Protein AF-0000000087617819 (afdb_homodimer)

Radius of gyration: 18.02 Å; Cα contacts (8 Å, |Δi|>4): 553; chains: 2; bounding box: 50×43×40 Å

InterPro domains:
  IPR003599 Immunoglobulin domain subtype [SM00409] (2-107)
  IPR007110 Immunoglobulin-like domain [PS50835] (1-88)
  IPR013106 Immunoglobulin V-set domain [PF07686] (4-106)
  IPR013783 Immunoglobulin-like fold [G3DSA:2.60.40.10] (2-106)
  IPR036179 Immunoglobulin-like domain superfamily [SSF48726] (4-106)
  IPR052051 T cell receptor complex component [PTHR19433] (5-106)

Secondary structure (DSSP, 8-state):
-EEEEEE-TT--EEEEEE---SSS-EEEEEEE-TT---EEEEEEESTTSPPEE-TT--SSSEEEEE-SSEEEEEESS--GGG-EEEEEEEEETTEEEEEEEEEEEE------/-EEEEEE-TT--EEEEEE---SSS-EEEEEEE-TT---EEEEEEESTTSPPEE-TT--SSSEEEEE-SSEEEEEESS--GGG-EEEEEEEEETTEEEEEEEEEEEE------

Nearest PDB structures (foldseek):
  3bdb-assembly2_C  TM=8.485E-01  e=1.390E-08  unclassified
  4mnh-assembly2_C  TM=8.597E-01  e=2.029E-08  Homo sapiens
  4wnq-assembly1_B  TM=8.720E-01  e=4.320E-08  Homo sapiens
  2wbj-assembly2_H  TM=8.163E-01  e=1.416E-07  Homo sapiens
  7umg-assembly1_D  TM=8.782E-01  e=9.368E-07  Homo sapiens

Organism: Neolamprologus brichardi (NCBI:txid32507)

Foldseek 3Di:
DEAEDEAAAQAKDKDKFFDPDPDFFKKWKWWDDPPDDIDTAWIATGQPGDIDGDPPNPPPQWDWHDDPTIIMIMGGRDDPVNFTKMWMWTDDPNDTHTTYIYGYHYDDDPPD/DEAEDEAAAQAKDKDKFFDPDPDFFKKWKWWDDPPDDIDTAWIATGQPGDIDGDPPNPPPQWDWHDDPTITMIMGGRDDPVNFTKMWMWTDDPNDTHTTYIYGYHYDDDPPD

Structure (mmCIF, N/CA/C/O backbone):
data_AF-0000000087617819-model_v1
#
loop_
_entity.id
_entity.type
_entity.pdbx_description
1 polymer 'Ig-like domain-containing protein'
#
loop_
_atom_site.group_PDB
_atom_site.id
_atom_site.type_symbol
_atom_site.label_atom_id
_atom_site.label_alt_id
_atom_site.label_comp_id
_atom_site.label_asym_id
_atom_site.label_entity_id
_atom_site.label_seq_id
_atom_site.pdbx_PDB_ins_code
_atom_site.Cartn_x
_atom_site.Cartn_y
_atom_site.Cartn_z
_atom_site.occupancy
_atom_site.B_iso_or_equiv
_atom_site.auth_seq_id
_atom_site.auth_comp_id
_atom_site.auth_asym_id
_atom_site.auth_atom_id
_atom_site.pdbx_PDB_model_num
ATOM 1 N N . MET A 1 1 ? 8.406 8.203 -7.395 1 72.12 1 MET A N 1
ATOM 2 C CA . MET A 1 1 ? 9.539 8.867 -6.762 1 72.12 1 MET A CA 1
ATOM 3 C C . MET A 1 1 ? 9.328 9 -5.258 1 72.12 1 MET A C 1
ATOM 5 O O . MET A 1 1 ? 8.188 9.039 -4.789 1 72.12 1 MET A O 1
ATOM 9 N N . ILE A 1 2 ? 10.492 8.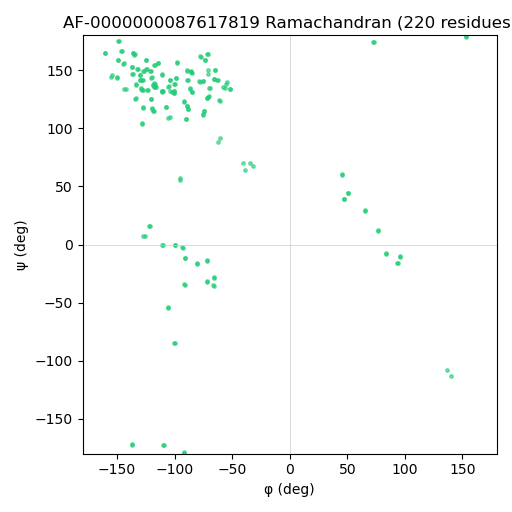891 -4.414 1 88.81 2 ILE A N 1
ATOM 10 C CA . ILE A 1 2 ? 10.422 9.102 -2.973 1 88.81 2 ILE A CA 1
ATOM 11 C C . ILE A 1 2 ? 11.086 10.43 -2.607 1 88.81 2 ILE A C 1
ATOM 13 O O . ILE A 1 2 ? 12.227 10.688 -2.994 1 88.81 2 ILE A O 1
ATOM 17 N N . THR A 1 3 ? 10.414 11.352 -2.061 1 94 3 THR A N 1
ATOM 18 C CA . THR A 1 3 ? 10.984 12.57 -1.506 1 94 3 THR A CA 1
ATOM 19 C C . THR A 1 3 ? 11.156 12.453 0.007 1 94 3 THR A C 1
ATOM 21 O O . THR A 1 3 ? 10.602 11.539 0.627 1 94 3 THR A O 1
ATOM 24 N N . THR A 1 4 ? 12.07 13.242 0.585 1 94.94 4 THR A N 1
ATOM 25 C CA . THR A 1 4 ? 12.297 13.234 2.025 1 94.94 4 THR A CA 1
ATOM 26 C C . THR A 1 4 ? 11.961 14.586 2.637 1 94.94 4 THR A C 1
ATOM 28 O O . THR A 1 4 ? 12.281 15.633 2.061 1 94.94 4 THR A O 1
ATOM 31 N N . VAL A 1 5 ? 11.297 14.562 3.707 1 96.88 5 VAL A N 1
ATOM 32 C CA . VAL A 1 5 ? 11.023 15.758 4.5 1 96.88 5 VAL A CA 1
ATOM 33 C C . VAL A 1 5 ? 11.594 15.578 5.906 1 96.88 5 VAL A C 1
ATOM 35 O O . VAL A 1 5 ? 11.375 14.547 6.547 1 96.88 5 VAL A O 1
ATOM 38 N N . GLU A 1 6 ? 12.375 16.453 6.312 1 97.25 6 GLU A N 1
ATOM 39 C CA . GLU A 1 6 ? 12.938 16.453 7.66 1 97.25 6 GLU A CA 1
ATOM 40 C C . GLU A 1 6 ? 12.367 17.609 8.492 1 97.25 6 GLU A C 1
ATOM 42 O O . GLU A 1 6 ? 12.352 18.75 8.047 1 97.25 6 GLU A O 1
ATOM 47 N N . VAL A 1 7 ? 11.93 17.234 9.727 1 97.5 7 VAL A N 1
ATOM 48 C CA . VAL A 1 7 ? 11.281 18.234 10.562 1 97.5 7 VAL A CA 1
ATOM 49 C C . VAL A 1 7 ? 11.805 18.125 11.992 1 97.5 7 VAL A C 1
ATOM 51 O O . VAL A 1 7 ? 12.469 17.141 12.352 1 97.5 7 VAL A O 1
ATOM 54 N N . GLN A 1 8 ? 11.57 19.156 12.844 1 96.38 8 GLN A N 1
ATOM 55 C CA . GLN A 1 8 ? 11.875 19.109 14.266 1 96.38 8 GLN A CA 1
ATOM 56 C C . GLN A 1 8 ? 10.695 18.562 15.062 1 96.38 8 GLN A C 1
ATOM 58 O O . GLN A 1 8 ? 9.539 18.75 14.68 1 96.38 8 GLN A O 1
ATOM 63 N N . PRO A 1 9 ? 11.062 17.891 16.203 1 96.38 9 PRO A N 1
ATOM 64 C CA . PRO A 1 9 ? 9.953 17.453 17.062 1 96.38 9 PRO A CA 1
ATOM 65 C C . PRO A 1 9 ? 9.023 18.594 17.469 1 96.38 9 PRO A C 1
ATOM 67 O O . PRO A 1 9 ? 9.484 19.703 17.766 1 96.38 9 PRO A O 1
ATOM 70 N N . GLY A 1 10 ? 7.746 18.312 17.438 1 96.88 10 GLY A N 1
ATOM 71 C CA . GLY A 1 10 ? 6.762 19.297 17.859 1 96.88 10 GLY A CA 1
ATOM 72 C C . GLY A 1 10 ? 6.211 20.125 16.719 1 96.88 10 GLY A C 1
ATOM 73 O O . GLY A 1 10 ? 5.18 20.781 16.859 1 96.88 10 GLY A O 1
ATOM 74 N N . GLU A 1 11 ? 6.906 20.094 15.57 1 97.31 11 GLU A N 1
ATOM 75 C CA . GLU A 1 11 ? 6.477 20.859 14.406 1 97.31 11 GLU A CA 1
ATOM 76 C C . GLU A 1 11 ? 5.305 20.188 13.695 1 97.31 11 GLU A C 1
ATOM 78 O O . GLU A 1 11 ? 4.996 19.016 13.969 1 97.31 11 GLU A O 1
ATOM 83 N N . GLU A 1 12 ? 4.637 21.016 12.891 1 98.12 12 GLU A N 1
ATOM 84 C CA . GLU A 1 12 ? 3.619 20.484 11.984 1 98.12 12 GLU A CA 1
ATOM 85 C C . GLU A 1 12 ? 4.176 20.312 10.578 1 98.12 12 GLU A C 1
ATOM 87 O O . GLU A 1 12 ? 4.988 21.109 10.117 1 98.12 12 GLU A O 1
ATOM 92 N N . VAL A 1 13 ? 3.754 19.297 9.938 1 98.5 13 VAL A N 1
ATOM 93 C CA . VAL A 1 13 ? 4.195 19.062 8.57 1 98.5 13 VAL A CA 1
ATOM 94 C C . VAL A 1 13 ? 3.008 18.641 7.707 1 98.5 13 VAL A C 1
ATOM 96 O O . VAL A 1 13 ? 2.072 18 8.203 1 98.5 13 VAL A O 1
ATOM 99 N N . THR A 1 14 ? 3.021 19.016 6.488 1 98.62 14 THR A N 1
ATOM 100 C CA . THR A 1 14 ? 2.025 18.578 5.516 1 98.62 14 THR A CA 1
ATOM 101 C C . THR A 1 14 ? 2.688 17.812 4.375 1 98.62 14 THR A C 1
ATOM 103 O O . THR A 1 14 ? 3.52 18.359 3.65 1 98.62 14 THR A O 1
ATOM 106 N N . LEU A 1 15 ? 2.348 16.531 4.285 1 98.31 15 LEU A N 1
ATOM 107 C CA . LEU A 1 15 ? 2.791 15.711 3.166 1 98.31 15 LEU A CA 1
ATOM 108 C C . LEU A 1 15 ? 1.846 15.852 1.977 1 98.31 15 LEU A C 1
ATOM 110 O O . LEU A 1 15 ? 0.646 16.078 2.154 1 98.31 15 LEU A O 1
ATOM 114 N N . GLN A 1 16 ? 2.381 15.727 0.817 1 97.25 16 GLN A N 1
ATOM 115 C CA . GLN A 1 16 ? 1.563 15.891 -0.38 1 97.25 16 GLN A CA 1
ATOM 116 C C . GLN A 1 16 ? 1.755 14.719 -1.342 1 97.25 16 GLN A C 1
ATOM 118 O O . GLN A 1 16 ? 2.867 14.211 -1.494 1 97.25 16 GLN A O 1
ATOM 123 N N . CYS A 1 17 ? 0.709 14.328 -1.934 1 96.12 17 CYS A N 1
ATOM 124 C CA . CYS A 1 17 ? 0.664 13.273 -2.938 1 96.12 17 CYS A CA 1
ATOM 125 C C . CYS A 1 17 ? -0.043 13.75 -4.199 1 96.12 17 CYS A C 1
ATOM 127 O O . CYS A 1 17 ? -1.099 14.375 -4.125 1 96.12 17 CYS A O 1
ATOM 129 N N . THR A 1 18 ? 0.579 13.484 -5.367 1 95.25 18 THR A N 1
ATOM 130 C CA . THR A 1 18 ? -0.045 13.859 -6.629 1 95.25 18 THR A CA 1
ATOM 131 C C . THR A 1 18 ? -1.242 12.969 -6.934 1 95.25 18 THR A C 1
ATOM 133 O O . THR A 1 18 ? -1.13 11.742 -6.902 1 95.25 18 THR A O 1
ATOM 136 N N . ASN A 1 19 ? -2.348 13.625 -7.168 1 94 19 ASN A N 1
ATOM 137 C CA . ASN A 1 19 ? -3.535 12.898 -7.602 1 94 19 ASN A CA 1
ATOM 138 C C . ASN A 1 19 ? -3.426 12.469 -9.062 1 94 19 ASN A C 1
ATOM 140 O O . ASN A 1 19 ? -3.459 13.297 -9.969 1 94 19 ASN A O 1
ATOM 144 N N . THR A 1 20 ? -3.385 11.188 -9.328 1 91.62 20 THR A N 1
ATOM 145 C CA . THR A 1 20 ? -3.18 10.68 -10.68 1 91.62 20 THR A CA 1
ATOM 146 C C . THR A 1 20 ? -4.504 10.266 -11.312 1 91.62 20 THR A C 1
ATOM 148 O O . THR A 1 20 ? -4.535 9.773 -12.445 1 91.62 20 THR A O 1
ATOM 151 N N . SER A 1 21 ? -5.59 10.422 -10.547 1 90.56 21 SER A N 1
ATOM 152 C CA . SER A 1 21 ? -6.902 10.047 -11.07 1 90.56 21 SER A CA 1
ATOM 153 C C . SER A 1 21 ? -7.555 11.211 -11.805 1 90.56 21 SER A C 1
ATOM 155 O O . SER A 1 21 ? -7.465 12.359 -11.367 1 90.56 21 SER A O 1
ATOM 157 N N . ASN A 1 22 ? -8.25 10.914 -12.914 1 87.62 22 ASN A N 1
ATOM 158 C CA . ASN A 1 22 ? -8.961 11.93 -13.68 1 87.62 22 ASN A CA 1
ATOM 159 C C . ASN A 1 22 ? -10.414 12.062 -13.234 1 87.62 22 ASN A C 1
ATOM 161 O O . ASN A 1 22 ? -11.156 12.875 -13.781 1 87.62 22 ASN A O 1
ATOM 165 N N . HIS A 1 23 ? -10.852 11.289 -12.352 1 90.44 23 HIS A N 1
ATOM 166 C CA . HIS A 1 23 ? -12.211 11.305 -11.82 1 90.44 23 HIS A CA 1
ATOM 167 C C . HIS A 1 23 ? -12.211 11.195 -10.297 1 90.44 23 HIS A C 1
ATOM 169 O O . HIS A 1 23 ? -11.172 10.953 -9.688 1 90.44 23 HIS A O 1
ATOM 175 N N . GLN A 1 24 ? -13.383 11.57 -9.773 1 91.56 24 GLN A N 1
ATOM 176 C CA . GLN A 1 24 ? -13.508 11.375 -8.328 1 91.56 24 GLN A CA 1
ATOM 177 C C . GLN A 1 24 ? -13.352 9.898 -7.961 1 91.56 24 GLN A C 1
ATOM 179 O O . GLN A 1 24 ? -14.031 9.039 -8.531 1 91.56 24 GLN A O 1
ATOM 184 N N . THR A 1 25 ? -12.391 9.641 -7.074 1 94.62 25 THR A N 1
ATOM 185 C CA . THR A 1 25 ? -12.156 8.25 -6.699 1 94.62 25 THR A CA 1
ATOM 186 C C . THR A 1 25 ? -11.664 8.156 -5.254 1 94.62 25 THR A C 1
ATOM 188 O O . THR A 1 25 ? -11.484 9.18 -4.59 1 94.62 25 THR A O 1
ATOM 191 N N . GLN A 1 26 ? -11.531 6.918 -4.801 1 95.44 26 GLN A N 1
ATOM 192 C CA . GLN A 1 26 ? -10.984 6.637 -3.477 1 95.44 26 GLN A CA 1
ATOM 193 C C . GLN A 1 26 ? -9.492 6.941 -3.422 1 95.44 26 GLN A C 1
ATOM 195 O O . GLN A 1 26 ? -8.742 6.547 -4.316 1 95.44 26 GLN A O 1
ATOM 200 N N . ALA A 1 27 ? -9.141 7.73 -2.436 1 97.25 27 ALA A N 1
ATOM 201 C CA . ALA A 1 27 ? -7.734 7.984 -2.143 1 97.25 27 ALA A CA 1
ATOM 202 C C . ALA A 1 27 ? -7.379 7.52 -0.734 1 97.25 27 ALA A C 1
ATOM 204 O O . ALA A 1 27 ? -8.148 7.719 0.207 1 97.25 27 ALA A O 1
ATOM 205 N N . ASP A 1 28 ? -6.219 6.867 -0.586 1 97.88 28 ASP A N 1
ATOM 206 C CA . ASP A 1 28 ? -5.742 6.379 0.704 1 97.88 28 ASP A CA 1
ATOM 207 C C . ASP A 1 28 ? -4.316 6.852 0.977 1 97.88 28 ASP A C 1
ATOM 209 O O . ASP A 1 28 ? -3.484 6.891 0.068 1 97.88 28 ASP A O 1
ATOM 213 N N . TRP A 1 29 ? -4.039 7.199 2.197 1 98.31 29 TRP A N 1
ATOM 214 C CA . TRP A 1 29 ? -2.674 7.336 2.697 1 98.31 29 TRP A CA 1
ATOM 215 C C . TRP A 1 29 ? -2.256 6.102 3.488 1 98.31 29 TRP A C 1
ATOM 217 O O . TRP A 1 29 ? -3.039 5.566 4.273 1 98.31 29 TRP A O 1
ATOM 227 N N . PHE A 1 30 ? -1.034 5.699 3.258 1 97.44 30 PHE A N 1
ATOM 228 C CA . PHE A 1 30 ? -0.44 4.574 3.971 1 97.44 30 PHE A CA 1
ATOM 229 C C . PHE A 1 30 ? 0.868 4.984 4.637 1 97.44 30 PHE A C 1
ATOM 231 O O . PHE A 1 30 ? 1.5 5.961 4.227 1 97.44 30 PHE A O 1
ATOM 238 N N . LYS A 1 31 ? 1.241 4.211 5.629 1 96.12 31 LYS A N 1
ATOM 239 C CA . LYS A 1 31 ? 2.496 4.426 6.344 1 96.12 31 LYS A CA 1
ATOM 240 C C . LYS A 1 31 ? 3.256 3.111 6.523 1 96.12 31 LYS A C 1
ATOM 242 O O . LYS A 1 31 ? 2.656 2.078 6.828 1 96.12 31 LYS A O 1
ATOM 247 N N . VAL A 1 32 ? 4.535 3.201 6.305 1 92.94 32 VAL A N 1
ATOM 248 C CA . VAL A 1 32 ? 5.422 2.076 6.586 1 92.94 32 VAL A CA 1
ATOM 249 C C . VAL A 1 32 ? 6.516 2.508 7.562 1 92.94 32 VAL A C 1
ATOM 251 O O . VAL A 1 32 ? 7.113 3.574 7.398 1 92.94 32 VAL A O 1
ATOM 254 N N . VAL A 1 33 ? 6.672 1.636 8.547 1 88 33 VAL A N 1
ATOM 255 C CA . VAL A 1 33 ? 7.766 1.873 9.484 1 88 33 VAL A CA 1
ATOM 256 C C . VAL A 1 33 ? 8.766 0.722 9.414 1 88 33 VAL A C 1
ATOM 258 O O . VAL A 1 33 ? 8.383 -0.448 9.484 1 88 33 VAL A O 1
ATOM 261 N N . ASN A 1 34 ? 10.156 0.954 9.398 1 77.69 34 ASN A N 1
ATOM 262 C CA . ASN A 1 34 ? 11.25 -0.011 9.469 1 77.69 34 ASN A CA 1
ATOM 263 C C . ASN A 1 34 ? 11.023 -1.185 8.516 1 77.69 34 ASN A C 1
ATOM 265 O O . ASN A 1 34 ? 11.227 -2.34 8.891 1 77.69 34 ASN A O 1
ATOM 269 N N . GLN A 1 35 ? 10.523 -0.987 7.332 1 67.38 35 GLN A N 1
ATOM 270 C CA . GLN A 1 35 ? 10.391 -1.997 6.285 1 67.38 35 GLN A CA 1
ATOM 271 C C . GLN A 1 35 ? 9.398 -3.086 6.695 1 67.38 35 GLN A C 1
ATOM 273 O O . GLN A 1 35 ? 9.633 -4.27 6.445 1 67.38 35 GLN A O 1
ATOM 278 N N . THR A 1 36 ? 8.477 -2.686 7.508 1 79.44 36 THR A N 1
ATOM 279 C CA . THR A 1 36 ? 7.402 -3.602 7.867 1 79.44 36 THR A CA 1
ATOM 280 C C . THR A 1 36 ? 6.219 -3.447 6.922 1 79.44 36 THR A C 1
ATOM 282 O O . THR A 1 36 ? 6.32 -2.775 5.891 1 79.44 36 THR A O 1
ATOM 285 N N . LYS A 1 37 ? 5.199 -4.156 7.109 1 85.25 37 LYS A N 1
ATOM 286 C CA . LYS A 1 37 ? 3.984 -4.07 6.301 1 85.25 37 LYS A CA 1
ATOM 287 C C . LYS A 1 37 ? 3.338 -2.693 6.426 1 85.25 37 LYS A C 1
ATOM 289 O O . LYS A 1 37 ? 3.34 -2.096 7.504 1 85.25 37 LYS A O 1
ATOM 294 N N . PRO A 1 38 ? 2.828 -2.199 5.344 1 93.06 38 PRO A N 1
ATOM 295 C CA . PRO A 1 38 ? 2.148 -0.903 5.387 1 93.06 38 PRO A CA 1
ATOM 296 C C . PRO A 1 38 ? 0.877 -0.932 6.234 1 93.06 38 PRO A C 1
ATOM 298 O O . PRO A 1 38 ? 0.254 -1.986 6.383 1 93.06 38 PRO A O 1
ATOM 301 N N . THR A 1 39 ? 0.581 0.246 6.812 1 94.44 39 THR A N 1
ATOM 302 C CA . THR A 1 39 ? -0.679 0.435 7.523 1 94.44 39 THR A CA 1
ATOM 303 C C . THR A 1 39 ? -1.494 1.559 6.891 1 94.44 39 THR A C 1
ATOM 305 O O . THR A 1 39 ? -0.934 2.551 6.422 1 94.44 39 THR A O 1
ATOM 308 N N . CYS A 1 40 ? -2.814 1.328 6.898 1 96.5 40 CYS A N 1
ATOM 309 C CA . CYS A 1 40 ? -3.717 2.377 6.441 1 96.5 40 CYS A CA 1
ATOM 310 C C . CYS A 1 40 ? -3.74 3.545 7.418 1 96.5 40 CYS A C 1
ATOM 312 O O . CYS A 1 40 ? -3.838 3.344 8.633 1 96.5 40 CYS A O 1
ATOM 314 N N . VAL A 1 41 ? -3.658 4.781 6.895 1 98.38 41 VAL A N 1
ATOM 315 C CA . VAL A 1 41 ? -3.676 5.973 7.738 1 98.38 41 VAL A CA 1
ATOM 316 C C . VAL A 1 41 ? -5.031 6.664 7.625 1 98.38 41 VAL A C 1
ATOM 318 O O . VAL A 1 41 ? -5.699 6.902 8.633 1 98.38 41 VAL A O 1
ATOM 321 N N . SER A 1 42 ? -5.426 6.957 6.414 1 98.56 42 SER A N 1
ATOM 322 C CA . SER A 1 42 ? -6.652 7.711 6.18 1 98.56 42 SER A CA 1
ATOM 323 C C . SER A 1 42 ? -7.148 7.527 4.75 1 98.56 42 SER A C 1
ATOM 325 O O . SER A 1 42 ? -6.414 7.039 3.889 1 98.56 42 SER A O 1
ATOM 327 N N . SER A 1 43 ? -8.391 7.895 4.523 1 98.12 43 SER A N 1
ATOM 328 C CA . SER A 1 43 ? -9.031 7.75 3.223 1 98.12 43 SER A CA 1
ATOM 329 C C . SER A 1 43 ? -9.984 8.906 2.949 1 98.12 43 SER A C 1
ATOM 331 O O . SER A 1 43 ? -10.477 9.555 3.881 1 98.12 43 SER A O 1
ATOM 333 N N . MET A 1 44 ? -10.172 9.109 1.697 1 97.19 44 MET A N 1
ATOM 334 C CA . MET A 1 44 ? -11.125 10.109 1.226 1 97.19 44 MET A CA 1
ATOM 335 C C . MET A 1 44 ? -11.633 9.758 -0.169 1 97.19 44 MET A C 1
ATOM 337 O O . MET A 1 44 ? -10.906 9.172 -0.971 1 97.19 44 MET A O 1
ATOM 341 N N . PHE A 1 45 ? -12.969 10.125 -0.395 1 95.94 45 PHE A N 1
ATOM 342 C CA . PHE A 1 45 ? -13.531 9.938 -1.729 1 95.94 45 PHE A CA 1
ATOM 343 C C . PHE A 1 45 ? -13.68 11.273 -2.447 1 95.94 45 PHE A C 1
ATOM 345 O O . PHE A 1 45 ? -14.539 12.078 -2.096 1 95.94 45 PHE A O 1
ATOM 352 N N . GLY A 1 46 ? -12.844 11.406 -3.4 1 93.38 46 GLY A N 1
ATOM 353 C CA . GLY A 1 46 ? -12.883 12.664 -4.133 1 93.38 46 GLY A CA 1
ATOM 354 C C . GLY A 1 46 ? -12.305 13.828 -3.35 1 93.38 46 GLY A C 1
ATOM 355 O O . GLY A 1 46 ? -12.07 13.719 -2.145 1 93.38 46 GLY A O 1
ATOM 356 N N . SER A 1 47 ? -12.188 15.023 -3.973 1 88.31 47 SER A N 1
ATOM 357 C CA . SER A 1 47 ? -11.516 16.172 -3.387 1 88.31 47 SER A CA 1
ATOM 358 C C . SER A 1 47 ? -12.422 16.906 -2.4 1 88.31 47 SER A C 1
ATOM 360 O O . SER A 1 47 ? -11.945 17.688 -1.568 1 88.31 47 SER A O 1
ATOM 362 N N . ARG A 1 48 ? -13.672 16.672 -2.432 1 87.88 48 ARG A N 1
ATOM 363 C CA . ARG A 1 48 ? -14.602 17.359 -1.535 1 87.88 48 ARG A CA 1
ATOM 364 C C . ARG A 1 48 ? -15.164 16.391 -0.491 1 87.88 48 ARG A C 1
ATOM 366 O O . ARG A 1 48 ? -16.047 16.766 0.287 1 87.88 48 ARG A O 1
ATOM 373 N N . GLY A 1 49 ? -14.734 15.156 -0.583 1 91.19 49 GLY A N 1
ATOM 374 C CA . GLY A 1 49 ? -15.242 14.188 0.375 1 91.19 49 GLY A CA 1
ATOM 375 C C . GLY A 1 49 ? -14.648 14.359 1.763 1 91.19 49 GLY A C 1
ATOM 376 O O . GLY A 1 49 ? -13.633 15.023 1.933 1 91.19 49 GLY A O 1
ATOM 377 N N . SER A 1 50 ? -15.359 13.836 2.725 1 95.19 50 SER A N 1
ATOM 378 C CA . SER A 1 50 ? -14.852 13.836 4.09 1 95.19 50 SER A CA 1
ATOM 379 C C . SER A 1 50 ? -13.758 12.781 4.27 1 95.19 50 SER A C 1
ATOM 381 O O . SER A 1 50 ? -13.867 11.672 3.748 1 95.19 50 SER A O 1
ATOM 383 N N . ALA A 1 51 ? -12.773 13.188 5.031 1 97.31 51 ALA A N 1
ATOM 384 C CA . ALA A 1 51 ? -11.703 12.25 5.359 1 97.31 51 ALA A CA 1
ATOM 385 C C . ALA A 1 51 ? -12.133 11.297 6.477 1 97.31 51 ALA A C 1
ATOM 387 O O . ALA A 1 51 ? -12.867 11.688 7.383 1 97.31 51 ALA A O 1
ATOM 388 N N . SER A 1 52 ? -11.758 10.07 6.363 1 97.75 52 SER A N 1
ATOM 389 C CA . SER A 1 52 ? -11.875 9.086 7.441 1 97.75 52 SER A CA 1
ATOM 390 C C . SER A 1 52 ? -10.516 8.508 7.809 1 97.75 52 SER A C 1
ATOM 392 O O . SER A 1 52 ? -9.633 8.391 6.953 1 97.75 52 SER A O 1
ATOM 394 N N . PHE A 1 53 ? -10.383 8.156 9.039 1 98.19 53 PHE A N 1
ATOM 395 C CA . PHE A 1 53 ? -9.078 7.715 9.531 1 98.19 53 PHE A CA 1
ATOM 396 C C . PHE A 1 53 ? -9.141 6.27 10 1 98.19 53 PHE A C 1
ATOM 398 O O . PHE A 1 53 ? -10.125 5.848 10.617 1 98.19 53 PHE A O 1
ATOM 405 N N . CYS A 1 54 ? -8.109 5.562 9.656 1 97.38 54 CYS A N 1
ATOM 406 C CA . CYS A 1 54 ? -8.008 4.164 10.047 1 97.38 54 CYS A CA 1
ATOM 407 C C . CYS A 1 54 ? -7.738 4.031 11.539 1 97.38 54 CYS A C 1
ATOM 409 O O . CYS A 1 54 ? -7.398 5.012 12.203 1 97.38 54 CYS A O 1
ATOM 411 N N . ASP A 1 55 ? -7.977 2.787 12.008 1 93.12 55 ASP A N 1
ATOM 412 C CA . ASP A 1 55 ? -7.711 2.531 13.422 1 93.12 55 ASP A CA 1
ATOM 413 C C . ASP A 1 55 ? -6.301 2.969 13.805 1 93.12 55 ASP A C 1
ATOM 415 O O . ASP A 1 55 ? -5.336 2.668 13.094 1 93.12 55 ASP A O 1
ATOM 419 N N . GLY A 1 56 ? -6.156 3.648 14.875 1 94.31 56 GLY A N 1
ATOM 420 C CA . GLY A 1 56 ? -4.863 4.102 15.367 1 94.31 56 GLY A CA 1
ATOM 421 C C . GLY A 1 56 ? -4.535 5.523 14.945 1 94.31 56 GLY A C 1
ATOM 422 O O . GLY A 1 56 ? -3.598 6.129 15.477 1 94.31 56 GLY A O 1
ATOM 423 N N . PHE A 1 57 ? -5.363 6.031 14.047 1 97.31 57 PHE A N 1
ATOM 424 C CA . PHE A 1 57 ? -5.047 7.359 13.531 1 97.31 57 PHE A CA 1
ATOM 425 C C . PHE A 1 57 ? -6.199 8.328 13.781 1 97.31 57 PHE A C 1
ATOM 427 O O . PHE A 1 57 ? -6.258 9.406 13.188 1 97.31 57 PHE A O 1
ATOM 434 N N . GLN A 1 58 ? -7.098 7.875 14.695 1 92.38 58 GLN A N 1
ATOM 435 C CA . GLN A 1 58 ? -8.266 8.688 15.023 1 92.38 58 GLN A CA 1
ATOM 436 C C . GLN A 1 58 ? -8.008 9.539 16.266 1 92.38 58 GLN A C 1
ATOM 438 O O . GLN A 1 58 ? -8.742 9.453 17.25 1 92.38 58 GLN A O 1
ATOM 443 N N . ASN A 1 59 ? -7 10.32 16.266 1 91.62 59 ASN A N 1
ATOM 444 C CA . ASN A 1 59 ? -6.648 11.047 17.484 1 91.62 59 ASN A CA 1
ATOM 445 C C . ASN A 1 59 ? -6.547 12.547 17.234 1 91.62 59 ASN A C 1
ATOM 447 O O . ASN A 1 59 ? -6.09 13.297 18.109 1 91.62 59 ASN A O 1
ATOM 451 N N . GLY A 1 60 ? -6.906 13.023 16.062 1 94.31 60 GLY A N 1
ATOM 452 C CA . GLY A 1 60 ? -6.906 14.445 15.742 1 94.31 60 GLY A CA 1
ATOM 453 C C . GLY A 1 60 ? -5.547 14.961 15.312 1 94.31 60 GLY A C 1
ATOM 454 O O . GLY A 1 60 ? -5.41 16.125 14.945 1 94.31 60 GLY A O 1
ATOM 455 N N . LYS A 1 61 ? -4.539 14.148 15.414 1 97.75 61 LYS A N 1
ATOM 456 C CA . LYS A 1 61 ? -3.172 14.523 15.055 1 97.75 61 LYS A CA 1
ATOM 457 C C . LYS A 1 61 ? -3.012 14.633 13.547 1 97.75 61 LYS A C 1
ATOM 459 O O . LYS A 1 61 ? -2.219 15.438 13.055 1 97.75 61 LYS A O 1
ATOM 464 N N . PHE A 1 62 ? -3.805 13.789 12.867 1 98.62 62 PHE A N 1
ATOM 465 C CA . PHE A 1 62 ? -3.713 13.734 11.406 1 98.62 62 PHE A CA 1
ATOM 466 C C . PHE A 1 62 ? -4.914 14.414 10.766 1 98.62 62 PHE A C 1
ATOM 468 O O . PHE A 1 62 ? -6.051 14.227 11.211 1 98.62 62 PHE A O 1
ATOM 475 N N . ILE A 1 63 ? -4.633 15.211 9.75 1 98.19 63 ILE A N 1
ATOM 476 C CA . ILE A 1 63 ? -5.676 15.867 8.961 1 98.19 63 ILE A CA 1
ATOM 477 C C . ILE A 1 63 ? -5.465 15.578 7.48 1 98.19 63 ILE A C 1
ATOM 479 O O . ILE A 1 63 ? -4.402 15.867 6.926 1 98.19 63 ILE A O 1
ATOM 483 N N . MET A 1 64 ? -6.418 14.922 6.867 1 98.38 64 MET A N 1
ATOM 484 C CA . MET A 1 64 ? -6.375 14.656 5.43 1 98.38 64 MET A CA 1
ATOM 485 C C . MET A 1 64 ? -7.262 15.641 4.672 1 98.38 64 MET A C 1
ATOM 487 O O . MET A 1 64 ? -8.398 15.898 5.082 1 98.38 64 MET A O 1
ATOM 491 N N . SER A 1 65 ? -6.742 16.203 3.641 1 97.44 65 SER A N 1
ATOM 492 C CA . SER A 1 65 ? -7.473 17.094 2.746 1 97.44 65 SER A CA 1
ATOM 493 C C . SER A 1 65 ? -6.992 16.953 1.306 1 97.44 65 SER A C 1
ATOM 495 O O . SER A 1 65 ? -6.078 16.172 1.026 1 97.44 65 SER A O 1
ATOM 497 N N . SER A 1 66 ? -7.719 17.469 0.384 1 96.44 66 SER A N 1
ATOM 498 C CA . SER A 1 66 ? -7.336 17.344 -1.019 1 96.44 66 SER A CA 1
ATOM 499 C C . SER A 1 66 ? -7.812 18.531 -1.836 1 96.44 66 SER A C 1
ATOM 501 O O . SER A 1 66 ? -8.812 19.156 -1.497 1 96.44 66 SER A O 1
ATOM 503 N N . ASN A 1 67 ? -7.031 18.875 -2.73 1 94.5 67 ASN A N 1
ATOM 504 C CA . ASN A 1 67 ? -7.547 19.625 -3.867 1 94.5 67 ASN A CA 1
ATOM 505 C C . ASN A 1 67 ? -7.547 18.797 -5.141 1 94.5 67 ASN A C 1
ATOM 507 O O . ASN A 1 67 ? -7.352 17.578 -5.094 1 94.5 67 ASN A O 1
ATOM 511 N N . ILE A 1 68 ? -7.805 19.25 -6.223 1 90.06 68 ILE A N 1
ATOM 512 C CA . ILE A 1 68 ? -7.934 18.453 -7.441 1 90.06 68 ILE A CA 1
ATOM 513 C C . ILE A 1 68 ? -6.582 17.859 -7.809 1 90.06 68 ILE A C 1
ATOM 515 O O . ILE A 1 68 ? -6.508 16.703 -8.234 1 90.06 68 ILE A O 1
ATOM 519 N N . THR A 1 69 ? -5.527 18.547 -7.574 1 94.75 69 THR A N 1
ATOM 520 C CA . THR A 1 69 ? -4.195 18.188 -8.047 1 94.75 69 THR A CA 1
ATOM 521 C C . THR A 1 69 ? -3.473 17.328 -7.008 1 94.75 69 THR A C 1
ATOM 523 O O . THR A 1 69 ? -2.746 16.391 -7.363 1 94.75 69 THR A O 1
ATOM 526 N N . PHE A 1 70 ? -3.723 17.609 -5.691 1 96.44 70 PHE A N 1
ATOM 527 C CA . PHE A 1 70 ? -2.951 16.969 -4.637 1 96.44 70 PHE A CA 1
ATOM 528 C C . PHE A 1 70 ? -3.869 16.422 -3.551 1 96.44 70 PHE A C 1
ATOM 530 O O . PHE A 1 70 ? -4.965 16.938 -3.332 1 96.44 70 PHE A O 1
ATOM 537 N N . VAL A 1 71 ? -3.434 15.391 -2.904 1 97.5 71 VAL A N 1
ATOM 538 C CA . VAL A 1 71 ? -3.99 14.953 -1.631 1 97.5 71 VAL A CA 1
ATOM 539 C C . VAL A 1 71 ? -2.982 15.195 -0.511 1 97.5 71 VAL A C 1
ATOM 541 O O . VAL A 1 71 ? -1.806 14.852 -0.64 1 97.5 71 VAL A O 1
ATOM 544 N N . PHE A 1 72 ? -3.48 15.781 0.557 1 98.25 72 PHE A N 1
ATOM 545 C CA . PHE A 1 72 ? -2.605 16.234 1.633 1 98.25 72 PHE A CA 1
ATOM 546 C C . PHE A 1 72 ? -2.805 15.383 2.883 1 98.25 72 PHE A C 1
ATOM 548 O O . PHE A 1 72 ? -3.926 14.961 3.186 1 98.25 72 PHE A O 1
ATOM 555 N N . LEU A 1 73 ? -1.748 15.18 3.611 1 98.69 73 LEU A N 1
ATOM 556 C CA . LEU A 1 73 ? -1.775 14.641 4.965 1 98.69 73 LEU A CA 1
ATOM 557 C C . LEU A 1 73 ? -0.983 15.531 5.922 1 98.69 73 LEU A C 1
ATOM 559 O O . LEU A 1 73 ? 0.249 15.547 5.879 1 98.69 73 LEU A O 1
ATOM 563 N N . GLN A 1 74 ? -1.66 16.266 6.695 1 98.75 74 GLN A N 1
ATOM 564 C CA . GLN A 1 74 ? -1.042 17.094 7.723 1 98.75 74 GLN A CA 1
ATOM 565 C C . GLN A 1 74 ? -0.838 16.312 9.016 1 98.75 74 GLN A C 1
ATOM 567 O O . GLN A 1 74 ? -1.729 15.586 9.453 1 98.75 74 GLN A O 1
ATOM 572 N N . ILE A 1 75 ? 0.302 16.422 9.602 1 98.69 75 ILE A N 1
ATOM 573 C CA . ILE A 1 75 ? 0.632 15.805 10.883 1 98.69 75 ILE A CA 1
ATOM 574 C C . ILE A 1 75 ? 0.999 16.875 11.898 1 98.69 75 ILE A C 1
ATOM 576 O O . ILE A 1 75 ? 1.969 17.609 11.711 1 98.69 75 ILE A O 1
ATOM 580 N N . LYS A 1 76 ? 0.22 16.938 12.898 1 98.5 76 LYS A N 1
ATOM 581 C CA . LYS A 1 76 ? 0.465 17.922 13.953 1 98.5 76 LYS A CA 1
ATOM 582 C C . LYS A 1 76 ? 1.447 17.391 14.992 1 98.5 76 LYS A C 1
ATOM 584 O O . LYS A 1 76 ? 1.481 16.188 15.25 1 98.5 76 LYS A O 1
ATOM 589 N N . GLU A 1 77 ? 2.242 18.25 15.594 1 97.62 77 GLU A N 1
ATOM 590 C CA . GLU A 1 77 ? 3.146 17.938 16.688 1 97.62 77 GLU A CA 1
ATOM 591 C C . GLU A 1 77 ? 3.922 16.656 16.422 1 97.62 77 GLU A C 1
ATOM 593 O O . GLU A 1 77 ? 3.914 15.727 17.234 1 97.62 77 GLU A O 1
ATOM 598 N N . VAL A 1 78 ? 4.645 16.703 15.367 1 97.88 78 VAL A N 1
ATOM 599 C CA . VAL A 1 78 ? 5.375 15.531 14.891 1 97.88 78 VAL A CA 1
ATOM 600 C C . VAL A 1 78 ? 6.297 15.016 15.992 1 97.88 78 VAL A C 1
ATOM 602 O O . VAL A 1 78 ? 6.953 15.797 16.688 1 97.88 78 VAL A O 1
ATOM 605 N N . ASN A 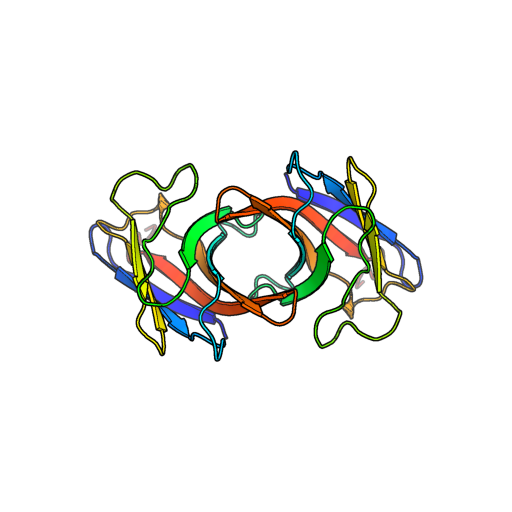1 79 ? 6.316 13.719 16.203 1 96.5 79 ASN A N 1
ATOM 606 C CA . ASN A 1 79 ? 7.238 13.055 17.109 1 96.5 79 ASN A CA 1
ATOM 607 C C . ASN A 1 79 ? 7.809 11.773 16.516 1 96.5 79 ASN A C 1
ATOM 609 O O . ASN A 1 79 ? 7.551 11.461 15.352 1 96.5 79 ASN A O 1
ATOM 613 N N . LEU A 1 80 ? 8.523 10.992 17.266 1 95.19 80 LEU A N 1
ATOM 614 C CA . LEU A 1 80 ? 9.273 9.852 16.766 1 95.19 80 LEU A CA 1
ATOM 615 C C . LEU A 1 80 ? 8.336 8.773 16.234 1 95.19 80 LEU A C 1
ATOM 617 O O . LEU A 1 80 ? 8.695 8.031 15.312 1 95.19 80 LEU A O 1
ATOM 621 N N . SER A 1 81 ? 7.137 8.719 16.797 1 94.88 81 SER A N 1
ATOM 622 C CA . SER A 1 81 ? 6.199 7.691 16.344 1 94.88 81 SER A CA 1
ATOM 623 C C . SER A 1 81 ? 5.664 8 14.953 1 94.88 81 SER A C 1
ATOM 625 O O . SER A 1 81 ? 5.066 7.133 14.305 1 94.88 81 SER A O 1
ATOM 627 N N . ASP A 1 82 ? 5.883 9.242 14.461 1 96.88 82 ASP A N 1
ATOM 628 C CA . ASP A 1 82 ? 5.348 9.656 13.164 1 96.88 82 ASP A CA 1
ATOM 629 C C . ASP A 1 82 ? 6.344 9.375 12.039 1 96.88 82 ASP A C 1
ATOM 631 O O . ASP A 1 82 ? 5.992 9.445 10.859 1 96.88 82 ASP A O 1
ATOM 635 N N . VAL A 1 83 ? 7.551 9.055 12.367 1 95.81 83 VAL A N 1
ATOM 636 C CA . VAL A 1 83 ? 8.594 8.82 11.375 1 95.81 83 VAL A CA 1
ATOM 637 C C . VAL A 1 83 ? 8.25 7.574 10.555 1 95.81 83 VAL A C 1
ATOM 639 O O . VAL A 1 83 ? 7.773 6.578 11.094 1 95.81 83 VAL A O 1
ATOM 642 N N . GLY A 1 84 ? 8.57 7.648 9.266 1 94.75 84 GLY A N 1
ATOM 643 C CA . GLY A 1 84 ? 8.32 6.535 8.367 1 94.75 84 GLY A CA 1
ATOM 644 C C . GLY A 1 84 ? 8.125 6.965 6.922 1 94.75 84 GLY A C 1
ATOM 645 O O . GLY A 1 84 ? 8.266 8.141 6.594 1 94.75 84 GLY A O 1
ATOM 646 N N . LEU A 1 85 ? 7.918 5.98 6.059 1 95.31 85 LEU A N 1
ATOM 647 C CA . LEU A 1 85 ? 7.59 6.207 4.656 1 95.31 85 LEU A CA 1
ATOM 648 C C . LEU A 1 85 ? 6.082 6.309 4.461 1 95.31 85 LEU A C 1
ATOM 650 O O . LEU A 1 85 ? 5.344 5.383 4.805 1 95.31 85 LEU A O 1
ATOM 654 N N . TYR A 1 86 ? 5.668 7.441 3.988 1 96.69 86 TYR A N 1
ATOM 655 C CA . TYR A 1 86 ? 4.262 7.645 3.654 1 96.69 86 TYR A CA 1
ATOM 656 C C . TYR A 1 86 ? 4.047 7.594 2.146 1 96.69 86 TYR A C 1
ATOM 658 O O . TYR A 1 86 ? 4.863 8.109 1.379 1 96.69 86 TYR A O 1
ATOM 666 N N . PHE A 1 87 ? 2.922 6.988 1.736 1 96.94 87 PHE A N 1
ATOM 667 C CA . PHE A 1 87 ? 2.576 7 0.32 1 96.94 87 PHE A CA 1
ATOM 668 C C . PHE A 1 87 ? 1.064 6.977 0.131 1 96.94 87 PHE A C 1
ATOM 670 O O . PHE A 1 87 ? 0.323 6.629 1.052 1 96.94 87 PHE A O 1
ATOM 677 N N . CYS A 1 88 ? 0.653 7.418 -1.049 1 97.12 88 CYS A N 1
ATOM 678 C CA . CYS A 1 88 ? -0.775 7.484 -1.337 1 97.12 88 CYS A CA 1
ATOM 679 C C . CYS A 1 88 ? -1.144 6.562 -2.492 1 97.12 88 CYS A C 1
ATOM 681 O O . CYS A 1 88 ? -0.28 6.168 -3.277 1 97.12 88 CYS A O 1
ATOM 683 N N . GLY A 1 89 ? -2.324 6.145 -2.52 1 96.5 89 GLY A N 1
ATOM 684 C CA . GLY A 1 89 ? -2.869 5.336 -3.6 1 96.5 89 GLY A CA 1
ATOM 685 C C . GLY A 1 89 ? -4.258 5.77 -4.023 1 96.5 89 GLY A C 1
ATOM 686 O O . GLY A 1 89 ? -5.008 6.344 -3.232 1 96.5 89 GLY A O 1
ATOM 687 N N . PHE A 1 90 ? -4.543 5.484 -5.301 1 96.56 90 PHE A N 1
ATOM 688 C CA . PHE A 1 90 ? -5.828 5.852 -5.887 1 96.56 90 PHE A CA 1
ATOM 689 C C . PHE A 1 90 ? -6.473 4.652 -6.57 1 96.56 90 PHE A C 1
ATOM 691 O O . PHE A 1 90 ? -5.797 3.883 -7.254 1 96.56 90 PHE A O 1
ATOM 698 N N . TYR A 1 91 ? -7.789 4.543 -6.258 1 95.94 91 TYR A N 1
ATOM 699 C CA . TYR A 1 91 ? -8.531 3.512 -6.973 1 95.94 91 TYR A CA 1
ATOM 700 C C . TYR A 1 91 ? -8.828 3.941 -8.398 1 95.94 91 TYR A C 1
ATOM 702 O O . TYR A 1 91 ? -9.586 4.891 -8.625 1 95.94 91 TYR A O 1
ATOM 710 N N . THR A 1 92 ? -8.211 3.293 -9.406 1 93 92 THR A N 1
ATOM 711 C CA . THR A 1 92 ? -8.406 3.598 -10.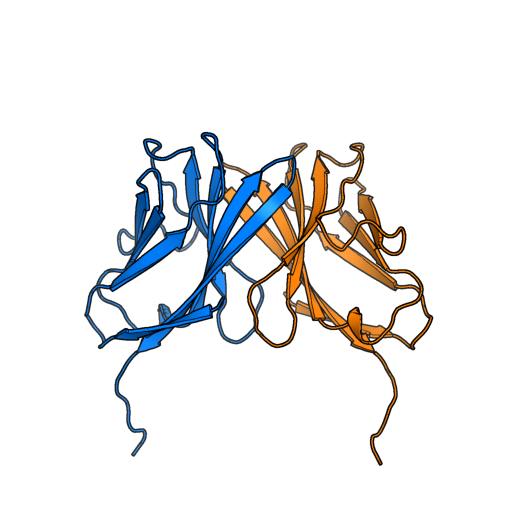82 1 93 92 THR A CA 1
ATOM 712 C C . THR A 1 92 ? -8.406 2.32 -11.656 1 93 92 THR A C 1
ATOM 714 O O . THR A 1 92 ? -7.547 1.454 -11.469 1 93 92 THR A O 1
ATOM 717 N N . ASN A 1 93 ? -9.375 2.189 -12.57 1 91.88 93 ASN A N 1
ATOM 718 C CA . ASN A 1 93 ? -9.438 1.061 -13.492 1 91.88 93 ASN A CA 1
ATOM 719 C C . ASN A 1 93 ? -9.32 -0.271 -12.758 1 91.88 93 ASN A C 1
ATOM 721 O O . ASN A 1 93 ? -8.484 -1.105 -13.102 1 91.88 93 ASN A O 1
ATOM 725 N N . LYS A 1 94 ? -9.992 -0.455 -11.672 1 92.62 94 LYS A N 1
ATOM 726 C CA . LYS A 1 94 ? -10.141 -1.68 -10.891 1 92.62 94 LYS A CA 1
ATOM 727 C C . LYS A 1 94 ? -8.891 -1.958 -10.062 1 92.62 94 LYS A C 1
ATOM 729 O O . LYS A 1 94 ? -8.727 -3.055 -9.531 1 92.62 94 LYS A O 1
ATOM 734 N N . HIS A 1 95 ? -7.988 -0.932 -9.977 1 96.25 95 HIS A N 1
ATOM 735 C CA . HIS A 1 95 ? -6.746 -1.102 -9.227 1 96.25 95 HIS A CA 1
ATOM 736 C C . HIS A 1 95 ? -6.559 0.023 -8.219 1 96.25 95 HIS A C 1
ATOM 738 O O . HIS A 1 95 ? -7.078 1.126 -8.398 1 96.25 95 HIS A O 1
ATOM 744 N N . THR A 1 96 ? -5.906 -0.32 -7.133 1 96.12 96 THR A N 1
ATOM 745 C CA . THR A 1 96 ? -5.305 0.724 -6.309 1 96.12 96 THR A CA 1
ATOM 746 C C . THR A 1 96 ? -3.873 1.006 -6.758 1 96.12 96 THR A C 1
ATOM 748 O O . THR A 1 96 ? -2.975 0.195 -6.527 1 96.12 96 THR A O 1
ATOM 751 N N . VAL A 1 97 ? -3.684 2.141 -7.371 1 95.25 97 VAL A N 1
ATOM 752 C CA . VAL A 1 97 ? -2.381 2.494 -7.926 1 95.25 97 VAL A CA 1
ATOM 753 C C . VAL A 1 97 ? -1.662 3.457 -6.984 1 95.25 97 VAL A C 1
ATOM 755 O O . VAL A 1 97 ? -2.234 4.461 -6.559 1 95.25 97 VAL A O 1
ATOM 758 N N . ILE A 1 98 ? -0.424 3.094 -6.715 1 95.56 98 ILE A N 1
ATOM 759 C CA . ILE A 1 98 ? 0.378 3.922 -5.82 1 95.56 98 ILE A CA 1
ATOM 760 C C . ILE A 1 98 ? 1.025 5.055 -6.609 1 95.56 98 ILE A C 1
ATOM 762 O O . ILE A 1 98 ? 1.583 4.832 -7.688 1 95.56 98 ILE A O 1
ATOM 766 N N . SER A 1 99 ? 0.952 6.328 -6.16 1 93.62 99 SER A N 1
ATOM 767 C CA . SER A 1 99 ? 1.431 7.508 -6.871 1 93.62 99 SER A CA 1
ATOM 768 C C . SER A 1 99 ? 2.787 7.961 -6.34 1 93.62 99 SER A C 1
ATOM 770 O O . SER A 1 99 ? 3.828 7.48 -6.797 1 93.62 99 SER A O 1
ATOM 772 N N . ASP A 1 100 ? 2.854 8.766 -5.25 1 94.25 100 ASP A N 1
ATOM 773 C CA . ASP A 1 100 ? 4.078 9.32 -4.68 1 94.25 100 ASP A CA 1
ATOM 774 C C . ASP A 1 100 ? 4.34 8.75 -3.285 1 94.25 100 ASP A C 1
ATOM 776 O O . ASP A 1 100 ? 3.432 8.219 -2.643 1 94.25 100 ASP A O 1
ATOM 780 N N . ALA A 1 101 ? 5.613 8.805 -2.93 1 95.38 101 ALA A N 1
ATOM 781 C CA . ALA A 1 101 ? 6.004 8.453 -1.566 1 95.38 101 ALA A CA 1
ATOM 782 C C . ALA A 1 101 ? 6.895 9.523 -0.952 1 95.38 101 ALA A C 1
ATOM 784 O O . ALA A 1 101 ? 7.633 10.211 -1.664 1 95.38 101 ALA A O 1
ATOM 785 N N . VAL A 1 102 ? 6.758 9.719 0.331 1 96.31 102 VAL A N 1
ATOM 786 C CA . VAL A 1 102 ? 7.535 10.711 1.069 1 96.31 102 VAL A CA 1
ATOM 787 C C . VAL A 1 102 ? 8.062 10.094 2.361 1 96.31 102 VAL A C 1
ATOM 789 O O . VAL A 1 102 ? 7.301 9.523 3.146 1 96.31 102 VAL A O 1
ATOM 792 N N . GLU A 1 103 ? 9.328 10.172 2.543 1 95.19 103 GLU A N 1
ATOM 793 C CA . GLU A 1 103 ? 9.938 9.742 3.799 1 95.19 103 GLU A CA 1
ATOM 794 C C . GLU A 1 103 ? 9.969 10.883 4.812 1 95.19 103 GLU A C 1
ATOM 796 O O . GLU A 1 103 ? 10.594 11.914 4.57 1 95.19 103 GLU A O 1
ATOM 801 N N . LEU A 1 104 ? 9.281 10.727 5.918 1 96.81 104 LEU A N 1
AT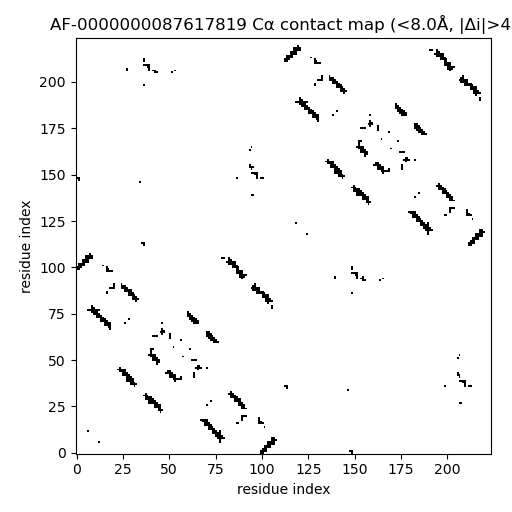OM 802 C CA . LEU A 1 104 ? 9.281 11.703 7 1 96.81 104 LEU A CA 1
ATOM 803 C C . LEU A 1 104 ? 10.359 11.375 8.023 1 96.81 104 LEU A C 1
ATOM 805 O O . LEU A 1 104 ? 10.375 10.281 8.594 1 96.81 104 LEU A O 1
ATOM 809 N N . ARG A 1 105 ? 11.227 12.312 8.227 1 96.44 105 ARG A N 1
ATOM 810 C CA . ARG A 1 105 ? 12.297 12.164 9.195 1 96.44 105 ARG A CA 1
ATOM 811 C C . ARG A 1 105 ? 12.273 13.305 10.219 1 96.44 105 ARG A C 1
ATOM 813 O O . ARG A 1 105 ? 11.758 14.383 9.938 1 96.44 105 ARG A O 1
ATOM 820 N N . ILE A 1 106 ? 12.727 13.047 11.383 1 94.5 106 ILE A N 1
ATOM 821 C CA . ILE A 1 106 ? 12.891 14.078 12.398 1 94.5 106 ILE A CA 1
ATOM 822 C C . ILE A 1 106 ? 14.359 14.453 12.523 1 94.5 106 ILE A C 1
ATOM 824 O O . ILE A 1 106 ? 15.234 13.586 12.555 1 94.5 106 ILE A O 1
ATOM 828 N N . GLN A 1 107 ? 14.477 15.844 12.508 1 85 107 GLN A N 1
ATOM 829 C CA . GLN A 1 107 ? 15.82 16.391 12.68 1 85 107 GLN A CA 1
ATOM 830 C C . GLN A 1 107 ? 16.312 16.203 14.109 1 85 107 GLN A C 1
ATOM 832 O O . GLN A 1 107 ? 15.547 16.375 15.062 1 85 107 GLN A O 1
ATOM 837 N N . GLY A 1 108 ? 17.547 16.062 14.484 1 66.5 108 GLY A N 1
ATOM 838 C CA . GLY A 1 108 ? 18.062 16.156 15.844 1 66.5 108 GLY A CA 1
ATOM 839 C C . GLY A 1 108 ? 19.062 15.07 16.188 1 66.5 108 GLY A C 1
ATOM 840 O O . GLY A 1 108 ? 19.594 14.406 15.297 1 66.5 108 GLY A O 1
ATOM 841 N N . LYS A 1 109 ? 18.562 13.883 17.234 1 52.34 109 LYS A N 1
ATOM 842 C CA . LYS A 1 109 ? 19.562 13.523 18.234 1 52.34 109 LYS A CA 1
ATOM 843 C C . LYS A 1 109 ? 20.828 12.992 17.594 1 52.34 109 LYS A C 1
ATOM 845 O O . LYS A 1 109 ? 20.797 12.016 16.844 1 52.34 109 LYS A O 1
ATOM 850 N N . LEU A 1 110 ? 21.703 13.984 17.391 1 40.22 110 LEU A N 1
ATOM 851 C CA . LEU A 1 110 ? 23.094 13.586 17.469 1 40.22 110 LEU A CA 1
ATOM 852 C C . LEU A 1 110 ? 23.297 12.5 18.516 1 40.22 110 LEU A C 1
ATOM 854 O O . LEU A 1 110 ? 22.984 12.703 19.688 1 40.22 110 LEU A O 1
ATOM 858 N N . VAL A 1 111 ? 22.906 11.383 18.406 1 35.09 111 VAL A N 1
ATOM 859 C CA . VAL A 1 111 ? 23.625 10.492 19.328 1 35.09 111 VAL A CA 1
ATOM 860 C C . VAL A 1 111 ? 25.094 10.883 19.391 1 35.09 111 VAL A C 1
ATOM 862 O O . VAL A 1 111 ? 25.828 10.688 18.422 1 35.09 111 VAL A O 1
ATOM 865 N N . GLY A 1 112 ? 25.5 12.102 19.875 1 23.55 112 GLY A N 1
ATOM 866 C CA . GLY A 1 112 ? 26.703 12.023 20.703 1 23.55 112 GLY A CA 1
ATOM 867 C C . GLY A 1 112 ? 26.578 11.023 21.828 1 23.55 112 GLY A C 1
ATOM 868 O O . GLY A 1 112 ? 25.484 10.672 22.25 1 23.55 112 GLY A O 1
ATOM 869 N N . MET B 1 1 ? 1.646 -9.359 10.156 1 71.88 1 MET B N 1
ATOM 870 C CA . MET B 1 1 ? 2.828 -10.211 10.242 1 71.88 1 MET B CA 1
ATOM 871 C C . MET B 1 1 ? 3.48 -10.375 8.867 1 71.88 1 MET B C 1
ATOM 873 O O . MET B 1 1 ? 2.803 -10.305 7.844 1 71.88 1 MET B O 1
ATOM 877 N N . ILE B 1 2 ? 4.926 -10.461 8.828 1 88.56 2 ILE B N 1
ATOM 878 C CA . ILE B 1 2 ? 5.645 -10.719 7.586 1 88.56 2 ILE B CA 1
ATOM 879 C C . ILE B 1 2 ? 6.203 -12.141 7.598 1 88.56 2 ILE B C 1
ATOM 881 O O . ILE B 1 2 ? 6.887 -12.539 8.547 1 88.56 2 ILE B O 1
ATOM 885 N N . THR B 1 3 ? 5.82 -12.984 6.73 1 93.81 3 THR B N 1
ATOM 886 C CA . THR B 1 3 ? 6.43 -14.297 6.539 1 93.81 3 THR B CA 1
ATOM 887 C C . THR B 1 3 ? 7.422 -14.266 5.383 1 93.81 3 THR B C 1
ATOM 889 O O . THR B 1 3 ? 7.441 -13.32 4.598 1 93.81 3 THR B O 1
ATOM 892 N N . THR B 1 4 ? 8.391 -15.203 5.379 1 94.81 4 THR B N 1
ATOM 893 C CA . THR B 1 4 ? 9.375 -15.289 4.309 1 94.81 4 THR B CA 1
ATOM 894 C C . THR B 1 4 ? 9.242 -16.609 3.557 1 94.81 4 THR B C 1
ATOM 896 O O . THR B 1 4 ? 9.039 -17.656 4.168 1 94.81 4 THR B O 1
ATOM 899 N N . VAL B 1 5 ? 9.289 -16.531 2.297 1 96.81 5 VAL B N 1
ATOM 900 C CA . VAL B 1 5 ? 9.336 -17.719 1.438 1 96.81 5 VAL B CA 1
ATOM 901 C C . VAL B 1 5 ? 10.609 -17.688 0.59 1 96.81 5 VAL B C 1
ATOM 903 O O . VAL B 1 5 ? 10.93 -16.672 -0.018 1 96.81 5 VAL B O 1
ATOM 906 N N . GLU B 1 6 ? 11.352 -18.688 0.648 1 97.25 6 GLU B N 1
ATOM 907 C CA . GLU B 1 6 ? 12.562 -18.828 -0.158 1 97.25 6 GLU B CA 1
ATOM 908 C C . GLU B 1 6 ? 12.391 -19.922 -1.219 1 97.25 6 GLU B C 1
ATOM 910 O O . GLU B 1 6 ? 11.969 -21.031 -0.911 1 97.25 6 GLU B O 1
ATOM 915 N N . VAL B 1 7 ? 12.773 -19.531 -2.471 1 97.5 7 VAL B N 1
ATOM 916 C CA . VAL B 1 7 ? 12.562 -20.469 -3.576 1 97.5 7 VAL B CA 1
ATOM 917 C C . VAL B 1 7 ? 13.805 -20.5 -4.469 1 97.5 7 VAL B C 1
ATOM 919 O O . VAL B 1 7 ? 14.68 -19.641 -4.352 1 97.5 7 VAL B O 1
ATOM 922 N N . GLN B 1 8 ? 13.945 -21.516 -5.344 1 96.38 8 GLN B N 1
ATOM 923 C CA . GLN B 1 8 ? 14.992 -21.578 -6.355 1 96.38 8 GLN B CA 1
ATOM 924 C C . GLN B 1 8 ? 14.547 -20.922 -7.652 1 96.38 8 GLN B C 1
ATOM 926 O O . GLN B 1 8 ? 13.352 -20.906 -7.977 1 96.38 8 GLN B O 1
ATOM 931 N N . PRO B 1 9 ? 15.57 -20.359 -8.359 1 96.25 9 PRO B N 1
ATOM 932 C CA . PRO B 1 9 ? 15.195 -19.797 -9.664 1 96.25 9 PRO B CA 1
ATOM 933 C C . PRO B 1 9 ? 14.492 -20.797 -10.562 1 96.25 9 PRO B C 1
ATOM 935 O O . PRO B 1 9 ? 14.883 -21.969 -10.602 1 96.25 9 PRO B O 1
ATOM 938 N N . GLY B 1 10 ? 13.484 -20.344 -11.258 1 96.88 10 GLY B N 1
ATOM 939 C CA . GLY B 1 10 ? 12.773 -21.203 -12.195 1 96.88 10 GLY B CA 1
ATOM 940 C C . GLY B 1 10 ? 11.562 -21.891 -11.578 1 96.88 10 GLY B C 1
ATOM 941 O O . GLY B 1 10 ? 10.703 -22.391 -12.297 1 96.88 10 GLY B O 1
ATOM 942 N N . GLU B 1 11 ? 11.5 -21.891 -10.242 1 97.25 11 GLU B N 1
ATOM 943 C CA . GLU B 1 11 ? 10.391 -22.547 -9.547 1 97.25 11 GLU B CA 1
ATOM 944 C C . GLU B 1 11 ? 9.133 -21.688 -9.586 1 97.25 11 GLU B C 1
ATOM 946 O O . GLU B 1 11 ? 9.195 -20.5 -9.938 1 97.25 11 GLU B O 1
ATOM 951 N N . GLU B 1 12 ? 8.016 -22.375 -9.32 1 98.12 12 GLU B N 1
ATOM 952 C CA . GLU B 1 12 ? 6.758 -21.672 -9.117 1 98.12 12 GLU B CA 1
ATOM 953 C C . GLU B 1 12 ? 6.457 -21.5 -7.629 1 98.12 12 GLU B C 1
ATOM 955 O O . GLU B 1 12 ? 6.746 -22.391 -6.828 1 98.12 12 GLU B O 1
ATOM 960 N N . VAL B 1 13 ? 5.91 -20.406 -7.293 1 98.5 13 VAL B N 1
ATOM 961 C CA . VAL B 1 13 ? 5.543 -20.188 -5.898 1 98.5 13 VAL B CA 1
ATOM 962 C C . VAL B 1 13 ? 4.152 -19.562 -5.824 1 98.5 13 VAL B C 1
ATOM 964 O O . VAL B 1 13 ? 3.752 -18.812 -6.727 1 98.5 13 VAL B O 1
ATOM 967 N N . THR B 1 14 ? 3.426 -19.891 -4.824 1 98.62 14 THR B N 1
ATOM 968 C CA . THR B 1 14 ? 2.135 -19.281 -4.547 1 98.62 14 THR B CA 1
ATOM 969 C C . THR B 1 14 ? 2.154 -18.562 -3.201 1 98.62 14 THR B C 1
ATOM 971 O O . THR B 1 14 ? 2.354 -19.188 -2.16 1 98.62 14 THR B O 1
ATOM 974 N N . LEU B 1 15 ? 2.002 -17.234 -3.248 1 98.31 15 LEU B N 1
ATOM 975 C CA . LEU B 1 15 ? 1.863 -16.438 -2.037 1 98.31 15 LEU B CA 1
ATOM 976 C C . LEU B 1 15 ? 0.409 -16.391 -1.579 1 98.31 15 LEU B C 1
ATOM 978 O O . LEU B 1 15 ? -0.507 -16.453 -2.402 1 98.31 15 LEU B O 1
ATOM 982 N N . GLN B 1 16 ? 0.217 -16.297 -0.321 1 97.25 16 GLN B N 1
ATOM 983 C CA . GLN B 1 16 ? -1.141 -16.297 0.213 1 97.25 16 GLN B CA 1
ATOM 984 C C . GLN B 1 16 ? -1.35 -15.125 1.17 1 97.25 16 GLN B C 1
ATOM 986 O O . GLN B 1 16 ? -0.45 -14.773 1.938 1 97.25 16 GLN B O 1
ATOM 991 N N . CYS B 1 17 ? -2.469 -14.562 1.106 1 96 17 CYS B N 1
ATOM 992 C CA . CYS B 1 17 ? -2.912 -13.469 1.963 1 96 17 CYS B CA 1
ATOM 993 C C . CYS B 1 17 ? -4.262 -13.781 2.598 1 96 17 CYS B C 1
ATOM 995 O O . CYS B 1 17 ? -5.172 -14.266 1.923 1 96 17 CYS B O 1
ATOM 997 N N . THR B 1 18 ? -4.363 -13.555 3.902 1 95.12 18 THR B N 1
ATOM 998 C CA . THR B 1 18 ? -5.629 -13.789 4.586 1 95.12 18 THR B CA 1
ATOM 999 C C . THR B 1 18 ? -6.652 -12.719 4.215 1 95.12 18 THR B C 1
ATOM 1001 O O . THR B 1 18 ? -6.371 -11.523 4.309 1 95.12 18 THR B O 1
ATOM 1004 N N . ASN B 1 19 ? -7.785 -13.211 3.766 1 93.81 19 ASN B N 1
ATOM 1005 C CA . ASN B 1 19 ? -8.898 -12.305 3.498 1 93.81 19 ASN B CA 1
ATOM 1006 C C . ASN B 1 19 ? -9.555 -11.828 4.789 1 93.81 19 ASN B C 1
ATOM 1008 O O . ASN B 1 19 ? -10.203 -12.617 5.484 1 93.81 19 ASN B O 1
ATOM 1012 N N . THR B 1 20 ? -9.5 -10.562 5.102 1 91.44 20 THR B N 1
ATOM 1013 C CA . THR B 1 20 ? -10.008 -10.031 6.359 1 91.44 20 THR B CA 1
ATOM 1014 C C . THR B 1 20 ? -11.391 -9.406 6.16 1 91.44 20 THR B C 1
ATOM 1016 O O . THR B 1 20 ? -11.969 -8.859 7.102 1 91.44 20 THR B O 1
ATOM 1019 N N . SER B 1 21 ? -11.875 -9.445 4.914 1 90.25 21 SER B N 1
ATOM 1020 C CA . SER B 1 21 ? -13.188 -8.867 4.629 1 90.25 21 SER B CA 1
ATOM 1021 C C . SER B 1 21 ? -14.297 -9.898 4.82 1 90.25 21 SER B C 1
ATOM 1023 O O . SER B 1 21 ? -14.133 -11.062 4.453 1 90.25 21 SER B O 1
ATOM 1025 N N . ASN B 1 22 ? -15.438 -9.461 5.367 1 87.38 22 ASN B N 1
ATOM 1026 C CA . ASN B 1 22 ? -16.578 -10.344 5.562 1 87.38 22 ASN B CA 1
ATOM 1027 C C . ASN B 1 22 ? -17.547 -10.273 4.379 1 87.38 22 ASN B C 1
ATOM 1029 O O . ASN B 1 22 ? -18.578 -10.945 4.375 1 87.38 22 ASN B O 1
ATOM 1033 N N . HIS B 1 23 ? -17.297 -9.477 3.443 1 90.25 23 HIS B N 1
ATOM 1034 C CA . HIS B 1 23 ? -18.109 -9.32 2.246 1 90.25 23 HIS B CA 1
ATOM 1035 C C . HIS B 1 23 ? -17.25 -9.281 0.99 1 90.25 23 HIS B C 1
ATOM 1037 O O . HIS B 1 23 ? -16.031 -9.219 1.079 1 90.25 23 HIS B O 1
ATOM 1043 N N . GLN B 1 24 ? -17.969 -9.492 -0.118 1 91.5 24 GLN B N 1
ATOM 1044 C CA . GLN B 1 24 ? -17.234 -9.336 -1.371 1 91.5 24 GLN B CA 1
ATOM 1045 C C . GLN B 1 24 ? -16.703 -7.918 -1.523 1 91.5 24 GLN B C 1
ATOM 1047 O O . GLN B 1 24 ? -17.438 -6.949 -1.384 1 91.5 24 GLN B O 1
ATOM 1052 N N . THR B 1 25 ? -15.391 -7.848 -1.71 1 94.56 25 THR B N 1
ATOM 1053 C CA . THR B 1 25 ? -14.789 -6.523 -1.83 1 94.56 25 THR B CA 1
ATOM 1054 C C . THR B 1 25 ? -13.578 -6.562 -2.756 1 94.56 25 THR B C 1
ATOM 1056 O O . THR B 1 25 ? -13.203 -7.625 -3.254 1 94.56 25 THR B O 1
ATOM 1059 N N . GLN B 1 26 ? -13.031 -5.367 -3.004 1 95.5 26 GLN B N 1
ATOM 1060 C CA . GLN B 1 26 ? -11.812 -5.223 -3.787 1 95.5 26 GLN B CA 1
ATOM 1061 C C . GLN B 1 26 ? -10.602 -5.738 -3.018 1 95.5 26 GLN B C 1
ATOM 1063 O O . GLN B 1 26 ? -10.422 -5.414 -1.842 1 95.5 26 GLN B O 1
ATOM 1068 N N . ALA B 1 27 ? -9.883 -6.621 -3.674 1 97.25 27 ALA B N 1
ATOM 1069 C CA . ALA B 1 27 ? -8.602 -7.082 -3.146 1 97.25 27 ALA B CA 1
ATOM 1070 C C . ALA B 1 27 ? -7.457 -6.73 -4.098 1 97.25 27 ALA B C 1
ATOM 1072 O O . ALA B 1 27 ? -7.594 -6.855 -5.316 1 97.25 27 ALA B O 1
ATOM 1073 N N . ASP B 1 28 ? -6.332 -6.254 -3.547 1 97.88 28 ASP B N 1
ATOM 1074 C CA . ASP B 1 28 ? -5.156 -5.891 -4.332 1 97.88 28 ASP B CA 1
ATOM 1075 C C . ASP B 1 28 ? -3.902 -6.574 -3.789 1 97.88 28 ASP B C 1
ATOM 1077 O O . ASP B 1 28 ? -3.732 -6.695 -2.574 1 97.88 28 ASP B O 1
ATOM 1081 N N . TRP B 1 29 ? -3.045 -7 -4.656 1 98.31 29 TRP B N 1
ATOM 1082 C CA . TRP B 1 29 ? -1.669 -7.355 -4.32 1 98.31 29 TRP B CA 1
ATOM 1083 C C . TRP B 1 29 ? -0.709 -6.23 -4.691 1 98.31 29 TRP B C 1
ATOM 1085 O O . TRP B 1 29 ? -0.837 -5.621 -5.758 1 98.31 29 TRP B O 1
ATOM 1095 N N . PHE B 1 30 ? 0.22 -5.992 -3.811 1 97.38 30 PHE B N 1
ATOM 1096 C CA . PHE B 1 30 ? 1.264 -4.996 -4.027 1 97.38 30 PHE B CA 1
ATOM 1097 C C . PHE B 1 30 ? 2.646 -5.617 -3.869 1 97.38 30 PHE B C 1
ATOM 1099 O O . PHE B 1 30 ? 2.795 -6.656 -3.217 1 97.38 30 PHE B O 1
ATOM 1106 N N . LYS B 1 31 ? 3.617 -4.953 -4.449 1 96.12 31 LYS B N 1
ATOM 1107 C CA . LYS B 1 31 ? 5.012 -5.375 -4.355 1 96.12 31 LYS B CA 1
ATOM 1108 C C . LYS B 1 31 ? 5.922 -4.195 -4.023 1 96.12 31 LYS B C 1
ATOM 1110 O O . LYS B 1 31 ? 5.746 -3.1 -4.562 1 96.12 31 LYS B O 1
ATOM 1115 N N . VAL B 1 32 ? 6.84 -4.469 -3.141 1 93 32 VAL B N 1
ATOM 1116 C CA . VAL B 1 32 ? 7.883 -3.494 -2.83 1 93 32 VAL B CA 1
ATOM 1117 C C . VAL B 1 32 ? 9.258 -4.121 -3.055 1 93 32 VAL B C 1
ATOM 1119 O O . VAL B 1 32 ? 9.508 -5.254 -2.639 1 93 32 VAL B O 1
ATOM 1122 N N . VAL B 1 33 ? 10.062 -3.326 -3.748 1 88.19 33 VAL B N 1
ATOM 1123 C CA . VAL B 1 33 ? 11.445 -3.754 -3.93 1 88.19 33 VAL B CA 1
ATOM 1124 C C . VAL B 1 33 ? 12.383 -2.75 -3.27 1 88.19 33 VAL B C 1
ATOM 1126 O O . VAL B 1 33 ? 12.273 -1.543 -3.498 1 88.19 33 VAL B O 1
ATOM 1129 N N . ASN B 1 34 ? 13.477 -3.18 -2.482 1 78.25 34 ASN B N 1
ATOM 1130 C CA . ASN B 1 34 ? 14.547 -2.377 -1.896 1 78.25 34 ASN B CA 1
ATOM 1131 C C . ASN B 1 34 ? 13.992 -1.146 -1.182 1 78.25 34 ASN B C 1
ATOM 1133 O O . ASN B 1 34 ? 14.523 -0.045 -1.337 1 78.25 34 ASN B O 1
ATOM 1137 N N . GLN B 1 35 ? 12.898 -1.213 -0.484 1 68.44 35 GLN B N 1
ATOM 1138 C CA . GLN B 1 35 ? 12.352 -0.156 0.355 1 68.44 35 GLN B CA 1
ATOM 1139 C C . GLN B 1 35 ? 11.93 1.048 -0.483 1 68.44 35 GLN B C 1
ATOM 1141 O O . GLN B 1 35 ? 12.141 2.195 -0.086 1 68.44 35 GLN B O 1
ATOM 1146 N N . THR B 1 36 ? 11.555 0.758 -1.687 1 79.94 36 THR B N 1
ATOM 1147 C CA . THR B 1 36 ? 11.008 1.804 -2.545 1 79.94 36 THR B CA 1
ATOM 1148 C C . THR B 1 36 ? 9.492 1.864 -2.426 1 79.94 36 THR B C 1
ATOM 1150 O O . THR B 1 36 ? 8.906 1.226 -1.549 1 79.94 36 THR B O 1
ATOM 1153 N N . LYS B 1 37 ? 8.867 2.703 -3.121 1 85.81 37 LYS B N 1
ATOM 1154 C CA . LYS B 1 37 ? 7.414 2.822 -3.127 1 85.81 37 LYS B CA 1
ATOM 1155 C C . LYS B 1 37 ? 6.758 1.549 -3.652 1 85.81 37 LYS B C 1
ATOM 1157 O O . LYS B 1 37 ? 7.273 0.916 -4.578 1 85.81 37 LYS B O 1
ATOM 1162 N N . PRO B 1 38 ? 5.668 1.179 -3.051 1 93.25 38 PRO B N 1
ATOM 1163 C CA . PRO B 1 38 ? 4.953 -0.01 -3.523 1 93.25 38 PRO B CA 1
ATOM 1164 C C . PRO B 1 38 ? 4.387 0.164 -4.93 1 93.25 38 PRO B C 1
ATOM 1166 O O . PRO B 1 38 ? 4.109 1.289 -5.355 1 93.25 38 PRO B O 1
ATOM 1169 N N . THR B 1 39 ? 4.301 -0.989 -5.629 1 94.56 39 THR B N 1
ATOM 1170 C CA . THR B 1 39 ? 3.637 -1.023 -6.926 1 94.56 39 THR B CA 1
ATOM 1171 C C . THR B 1 39 ? 2.455 -1.99 -6.906 1 94.56 39 THR B C 1
ATOM 1173 O O . THR B 1 39 ? 2.506 -3.025 -6.238 1 94.56 39 THR B O 1
ATOM 1176 N N . CYS B 1 40 ? 1.409 -1.579 -7.645 1 96.56 40 CYS B N 1
ATOM 1177 C CA . CYS B 1 40 ? 0.264 -2.467 -7.809 1 96.56 40 CYS B CA 1
ATOM 1178 C C . CYS B 1 40 ? 0.623 -3.662 -8.68 1 96.56 40 CYS B C 1
ATOM 1180 O O . CYS B 1 40 ? 1.244 -3.504 -9.734 1 96.56 40 CYS B O 1
ATOM 1182 N N . VAL B 1 41 ? 0.22 -4.867 -8.25 1 98.38 41 VAL B N 1
ATOM 1183 C CA . VAL B 1 41 ? 0.504 -6.082 -9.008 1 98.38 41 VAL B CA 1
ATOM 1184 C C . VAL B 1 41 ? -0.767 -6.57 -9.703 1 98.38 41 VAL B C 1
ATOM 1186 O O . VAL B 1 41 ? -0.786 -6.754 -10.922 1 98.38 41 VAL B O 1
ATOM 1189 N N . SER B 1 42 ? -1.81 -6.754 -8.922 1 98.56 42 SER B N 1
ATOM 1190 C CA . SER B 1 42 ? -3.053 -7.312 -9.438 1 98.56 42 SER B CA 1
ATOM 1191 C C . SER B 1 42 ? -4.227 -7 -8.516 1 98.56 42 SER B C 1
ATOM 1193 O O . SER B 1 42 ? -4.031 -6.59 -7.371 1 98.56 42 SER B O 1
ATOM 1195 N N . SER B 1 43 ? -5.418 -7.176 -9.039 1 98.12 43 SER B N 1
ATOM 1196 C CA . SER B 1 43 ? -6.648 -6.887 -8.305 1 98.12 43 SER B CA 1
ATOM 1197 C C . SER B 1 43 ? -7.746 -7.887 -8.656 1 98.12 43 SER B C 1
ATOM 1199 O O . SER B 1 43 ? -7.719 -8.492 -9.727 1 98.12 43 SER B O 1
ATOM 1201 N N . MET B 1 44 ? -8.625 -7.992 -7.73 1 97.25 44 MET B N 1
ATOM 1202 C CA . MET B 1 44 ? -9.805 -8.836 -7.906 1 97.25 44 MET B CA 1
ATOM 1203 C C . MET B 1 44 ? -10.953 -8.359 -7.016 1 97.25 44 MET B C 1
ATOM 1205 O O . MET B 1 44 ? -10.719 -7.855 -5.918 1 97.25 44 MET B O 1
ATOM 1209 N N . PHE B 1 45 ? -12.211 -8.5 -7.602 1 95.81 45 PHE B N 1
ATOM 1210 C CA . PHE B 1 45 ? -13.383 -8.188 -6.797 1 95.81 45 PHE B CA 1
ATOM 1211 C C . PHE B 1 45 ? -14.086 -9.461 -6.34 1 95.81 45 PHE B C 1
ATOM 1213 O O . PHE B 1 45 ? -14.711 -10.156 -7.148 1 95.81 45 PHE B O 1
ATOM 1220 N N . GLY B 1 46 ? -13.969 -9.664 -5.098 1 93.44 46 GLY B N 1
ATOM 1221 C CA . GLY B 1 46 ? -14.586 -10.875 -4.57 1 93.44 46 GLY B CA 1
ATOM 1222 C C . GLY B 1 46 ? -13.844 -12.141 -4.953 1 93.44 46 GLY B C 1
ATOM 1223 O O . GLY B 1 46 ? -12.977 -12.117 -5.824 1 93.44 46 GLY B O 1
ATOM 1224 N N . SER B 1 47 ? -14.258 -13.32 -4.422 1 88.38 47 SER B N 1
ATOM 1225 C CA . SER B 1 47 ? -13.547 -14.586 -4.586 1 88.38 47 SER B CA 1
ATOM 1226 C C . SER B 1 47 ? -13.852 -15.219 -5.938 1 88.38 47 SER B C 1
ATOM 1228 O O . SER B 1 47 ? -13.109 -16.094 -6.402 1 88.38 47 SER B O 1
ATOM 1230 N N . ARG B 1 48 ? -14.852 -14.797 -6.59 1 88.06 48 ARG B N 1
ATOM 1231 C CA . ARG B 1 48 ? -15.219 -15.383 -7.875 1 88.06 48 ARG B CA 1
ATOM 1232 C C . ARG B 1 48 ? -14.961 -14.398 -9.016 1 88.06 48 ARG B C 1
ATOM 1234 O O . ARG B 1 48 ? -15.305 -14.672 -10.172 1 88.06 48 ARG B O 1
ATOM 1241 N N . GLY B 1 49 ? -14.484 -13.234 -8.656 1 91.38 49 GLY B N 1
ATOM 1242 C CA . GLY B 1 49 ? -14.227 -12.25 -9.695 1 91.38 49 GLY B CA 1
ATOM 1243 C C . GLY B 1 49 ? -13 -12.562 -10.531 1 91.38 49 GLY B C 1
ATOM 1244 O O . GLY B 1 49 ? -12.156 -13.367 -10.125 1 91.38 49 GLY B O 1
ATOM 1245 N N . SER B 1 50 ? -12.969 -11.992 -11.695 1 95.38 50 SER B N 1
ATOM 1246 C CA . SER B 1 50 ? -11.781 -12.125 -12.547 1 95.38 50 SER B CA 1
ATOM 1247 C C . SER B 1 50 ? -10.641 -11.25 -12.047 1 95.38 50 SER B C 1
ATOM 1249 O O . SER B 1 50 ? -10.867 -10.109 -11.641 1 95.38 50 SER B O 1
ATOM 1251 N N . ALA B 1 51 ? -9.469 -11.828 -12.133 1 97.31 51 ALA B N 1
ATOM 1252 C CA . ALA B 1 51 ? -8.273 -11.062 -11.766 1 97.31 51 ALA B CA 1
ATOM 1253 C C . ALA B 1 51 ? -7.879 -10.109 -12.891 1 97.31 51 ALA B C 1
ATOM 1255 O O . ALA B 1 51 ? -8.031 -10.43 -14.07 1 97.31 51 ALA B O 1
ATOM 1256 N N . SER B 1 52 ? -7.469 -8.93 -12.531 1 97.75 52 SER B N 1
ATOM 1257 C CA . SER B 1 52 ? -6.828 -7.992 -13.445 1 97.75 52 SER B CA 1
ATOM 1258 C C . SER B 1 52 ? -5.426 -7.625 -12.977 1 97.75 52 SER B C 1
ATOM 1260 O O . SER B 1 52 ? -5.156 -7.605 -11.773 1 97.75 52 SER B O 1
ATOM 1262 N N . PHE B 1 53 ? -4.582 -7.355 -13.898 1 98.19 53 PHE B N 1
ATOM 1263 C CA . PHE B 1 53 ? -3.18 -7.129 -13.57 1 98.19 53 PHE B CA 1
ATOM 1264 C C . PHE B 1 53 ? -2.76 -5.711 -13.93 1 98.19 53 PHE B C 1
ATOM 1266 O O . PHE B 1 53 ? -3.164 -5.184 -14.969 1 98.19 53 PHE B O 1
ATOM 1273 N N . CYS B 1 54 ? -2.012 -5.141 -13.039 1 97.38 54 CYS B N 1
ATOM 1274 C CA . CYS B 1 54 ? -1.511 -3.787 -13.242 1 97.38 54 CYS B CA 1
ATOM 1275 C C . CYS B 1 54 ? -0.447 -3.758 -14.328 1 97.38 54 CYS B C 1
ATOM 1277 O O . CYS B 1 54 ? 0.059 -4.805 -14.734 1 97.38 54 CYS B O 1
ATOM 1279 N N . AS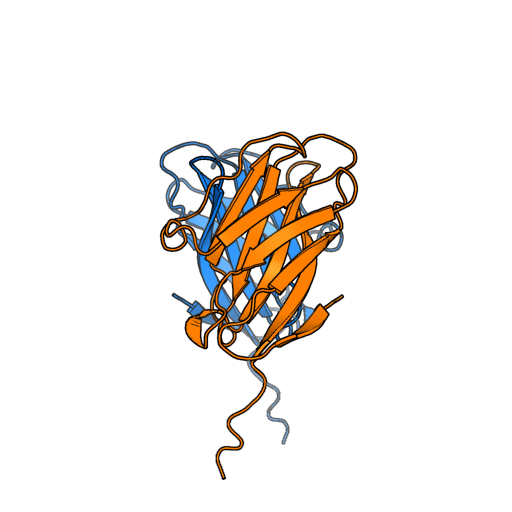P B 1 55 ? -0.212 -2.516 -14.789 1 93.19 55 ASP B N 1
ATOM 1280 C CA . ASP B 1 55 ? 0.82 -2.359 -15.812 1 93.19 55 ASP B CA 1
ATOM 1281 C C . ASP B 1 55 ? 2.131 -3.01 -15.375 1 93.19 55 ASP B C 1
ATOM 1283 O O . ASP B 1 55 ? 2.574 -2.816 -14.234 1 93.19 55 ASP B O 1
ATOM 1287 N N . GLY B 1 56 ? 2.736 -3.74 -16.219 1 94.38 56 GLY B N 1
ATOM 1288 C CA . GLY B 1 56 ? 4.004 -4.391 -15.93 1 94.38 56 GLY B CA 1
ATOM 1289 C C . GLY B 1 56 ? 3.846 -5.828 -15.469 1 94.38 56 GLY B C 1
ATOM 1290 O O . GLY B 1 56 ? 4.82 -6.582 -15.414 1 94.38 56 GLY B O 1
ATOM 1291 N N . PHE B 1 57 ? 2.596 -6.184 -15.188 1 97.38 57 PHE B N 1
ATOM 1292 C CA . PHE B 1 57 ? 2.389 -7.52 -14.648 1 97.38 57 PHE B CA 1
ATOM 1293 C C . PHE B 1 57 ? 1.447 -8.32 -15.539 1 97.38 57 PHE B C 1
ATOM 1295 O O . PHE B 1 57 ? 0.92 -9.359 -15.125 1 97.38 57 PHE B O 1
ATOM 1302 N N . GLN B 1 58 ? 1.277 -7.797 -16.766 1 92.25 58 GLN B N 1
ATOM 1303 C CA . GLN B 1 58 ? 0.391 -8.445 -17.719 1 92.25 58 GLN B CA 1
ATOM 1304 C C . GLN B 1 58 ? 1.169 -9.375 -18.641 1 92.25 58 GLN B C 1
ATOM 1306 O O . GLN B 1 58 ? 1.141 -9.211 -19.875 1 92.25 58 GLN B O 1
ATOM 1311 N N . ASN B 1 59 ? 1.858 -10.297 -18.125 1 91.5 59 ASN B N 1
ATOM 1312 C CA . ASN B 1 59 ? 2.719 -11.117 -18.984 1 91.5 59 ASN B CA 1
ATOM 1313 C C . ASN B 1 59 ? 2.451 -12.602 -18.781 1 91.5 59 ASN B C 1
ATOM 1315 O O . ASN B 1 59 ? 3.199 -13.445 -19.281 1 91.5 59 ASN B O 1
ATOM 1319 N N . GLY B 1 60 ? 1.434 -12.977 -18.031 1 94.19 60 GLY B N 1
ATOM 1320 C CA . GLY B 1 60 ? 1.06 -14.367 -17.828 1 94.19 60 GLY B CA 1
ATOM 1321 C C . GLY B 1 60 ? 1.864 -15.055 -16.734 1 94.19 60 GLY B C 1
ATOM 1322 O O . GLY B 1 60 ? 1.604 -16.219 -16.406 1 94.19 60 GLY B O 1
ATOM 1323 N N . LYS B 1 61 ? 2.879 -14.398 -16.234 1 97.75 61 LYS B N 1
ATOM 1324 C CA . LYS B 1 61 ? 3.748 -14.945 -15.195 1 97.75 61 LYS B CA 1
ATOM 1325 C C . LYS B 1 61 ? 3.023 -15.008 -13.852 1 97.75 61 LYS B C 1
ATOM 1327 O O . LYS B 1 61 ? 3.285 -15.898 -13.047 1 97.75 61 LYS B O 1
ATOM 1332 N N . PHE B 1 62 ? 2.125 -14.023 -13.688 1 98.62 62 PHE B N 1
ATOM 1333 C CA . PHE B 1 62 ? 1.402 -13.914 -12.43 1 98.62 62 PHE B CA 1
ATOM 1334 C C . PHE B 1 62 ? -0.038 -14.391 -12.586 1 98.62 62 PHE B C 1
ATOM 1336 O O . PHE B 1 62 ? -0.697 -14.062 -13.578 1 98.62 62 PHE B O 1
ATOM 1343 N N . ILE B 1 63 ? -0.494 -15.164 -11.617 1 98.19 63 ILE B N 1
ATOM 1344 C CA . ILE B 1 63 ? -1.874 -15.633 -11.57 1 98.19 63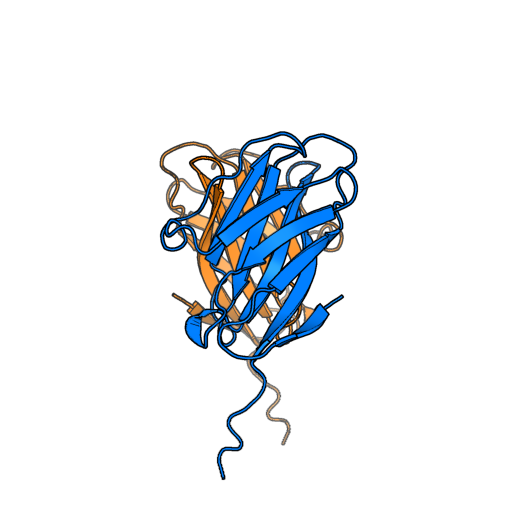 ILE B CA 1
ATOM 1345 C C . ILE B 1 63 ? -2.486 -15.312 -10.211 1 98.19 63 ILE B C 1
ATOM 1347 O O . ILE B 1 63 ? -1.97 -15.734 -9.172 1 98.19 63 ILE B O 1
ATOM 1351 N N . MET B 1 64 ? -3.508 -14.508 -10.203 1 98.38 64 MET B N 1
ATOM 1352 C CA . MET B 1 64 ? -4.234 -14.195 -8.977 1 98.38 64 MET B CA 1
ATOM 1353 C C . MET B 1 64 ? -5.523 -15 -8.883 1 98.38 64 MET B C 1
ATOM 1355 O O . MET B 1 64 ? -6.262 -15.109 -9.859 1 98.38 64 MET B O 1
ATOM 1359 N N . SER B 1 65 ? -5.758 -15.586 -7.766 1 97.38 65 SER B N 1
ATOM 1360 C CA . SER B 1 65 ? -6.98 -16.328 -7.469 1 97.38 65 SER B CA 1
ATOM 1361 C C . SER B 1 65 ? -7.367 -16.188 -6 1 97.38 65 SER B C 1
ATOM 1363 O O . SER B 1 65 ? -6.664 -15.531 -5.227 1 97.38 65 SER B O 1
ATOM 1365 N N . SER B 1 66 ? -8.539 -16.562 -5.656 1 96.44 66 SER B N 1
ATOM 1366 C CA . SER B 1 66 ? -8.984 -16.422 -4.277 1 96.44 66 SER B CA 1
ATOM 1367 C C . SER B 1 66 ? -10 -17.5 -3.914 1 96.44 66 SER B C 1
ATOM 1369 O O . SER B 1 66 ? -10.719 -18 -4.781 1 96.44 66 SER B O 1
ATOM 1371 N N . ASN B 1 67 ? -9.906 -17.922 -2.756 1 94.38 67 ASN B N 1
ATOM 1372 C CA . ASN B 1 67 ? -11.07 -18.547 -2.137 1 94.38 67 ASN B CA 1
ATOM 1373 C C . ASN B 1 67 ? -11.664 -17.672 -1.039 1 94.38 67 ASN B C 1
ATOM 1375 O O . ASN B 1 67 ? -11.312 -16.5 -0.924 1 94.38 67 ASN B O 1
ATOM 1379 N N . ILE B 1 68 ? -12.539 -18.031 -0.309 1 89.94 68 ILE B N 1
ATOM 1380 C CA . ILE B 1 68 ? -13.211 -17.188 0.669 1 89.94 68 ILE B CA 1
ATOM 1381 C C . ILE B 1 68 ? -12.219 -16.766 1.752 1 89.94 68 ILE B C 1
ATOM 1383 O O . ILE B 1 68 ? -12.227 -15.609 2.191 1 89.94 68 ILE B O 1
ATOM 1387 N N . THR B 1 69 ? -11.312 -17.609 2.109 1 94.5 69 THR B N 1
ATOM 1388 C CA . THR B 1 69 ? -10.43 -17.406 3.256 1 94.5 69 THR B CA 1
ATOM 1389 C C . THR B 1 69 ? -9.141 -16.719 2.834 1 94.5 69 THR B C 1
ATOM 1391 O O . THR B 1 69 ? -8.609 -15.883 3.574 1 94.5 69 THR B O 1
ATOM 1394 N N . PHE B 1 70 ? -8.648 -17.016 1.595 1 96.38 70 PHE B N 1
ATOM 1395 C CA . PHE B 1 70 ? -7.336 -16.531 1.178 1 96.38 70 PHE B CA 1
ATOM 1396 C C . PHE B 1 70 ? -7.41 -15.906 -0.208 1 96.38 70 PHE B C 1
ATOM 1398 O O . PHE B 1 70 ? -8.266 -16.281 -1.02 1 96.38 70 PHE B O 1
ATOM 1405 N N . VAL B 1 71 ? -6.559 -14.984 -0.457 1 97.44 71 VAL B N 1
ATOM 1406 C CA . VAL B 1 71 ? -6.242 -14.516 -1.803 1 97.44 71 VAL B CA 1
ATOM 1407 C C . VAL B 1 71 ? -4.828 -14.953 -2.18 1 97.44 71 VAL B C 1
ATOM 1409 O O . VAL B 1 71 ? -3.889 -14.781 -1.399 1 97.44 71 VAL B O 1
ATOM 1412 N N . PHE B 1 72 ? -4.723 -15.508 -3.379 1 98.19 72 PHE B N 1
ATOM 1413 C CA . PHE B 1 72 ? -3.469 -16.125 -3.803 1 98.19 72 PHE B CA 1
ATOM 1414 C C . PHE B 1 72 ? -2.816 -15.305 -4.914 1 98.19 72 PHE B C 1
ATOM 1416 O O . PHE B 1 72 ? -3.508 -14.75 -5.77 1 98.19 72 PHE B O 1
ATOM 1423 N N . LEU B 1 73 ? -1.53 -15.289 -4.918 1 98.69 73 LEU B N 1
ATOM 1424 C CA . LEU B 1 73 ? -0.723 -14.805 -6.035 1 98.69 73 LEU B CA 1
ATOM 1425 C C . LEU B 1 73 ? 0.33 -15.844 -6.426 1 98.69 73 LEU B C 1
ATOM 1427 O O . LEU B 1 73 ? 1.313 -16.031 -5.707 1 98.69 73 LEU B O 1
ATOM 1431 N N . GLN B 1 74 ? 0.107 -16.516 -7.477 1 98.75 74 GLN B N 1
ATOM 1432 C CA . GLN B 1 74 ? 1.065 -17.469 -8.023 1 98.75 74 GLN B CA 1
ATOM 1433 C C . GLN B 1 74 ? 2.062 -16.781 -8.953 1 98.75 74 GLN B C 1
ATOM 1435 O O . GLN B 1 74 ? 1.676 -15.953 -9.781 1 98.75 74 GLN B O 1
ATOM 1440 N N . ILE B 1 75 ? 3.307 -17.078 -8.805 1 98.62 75 ILE B N 1
ATOM 1441 C CA . ILE B 1 75 ? 4.375 -16.562 -9.656 1 98.62 75 ILE B CA 1
ATOM 1442 C C . ILE B 1 75 ? 5.086 -17.719 -10.344 1 98.62 75 ILE B C 1
ATOM 1444 O O . ILE B 1 75 ? 5.668 -18.578 -9.688 1 98.62 75 ILE B O 1
ATOM 1448 N N . LYS B 1 76 ? 4.988 -17.719 -11.609 1 98.5 76 LYS B N 1
ATOM 1449 C CA . LYS B 1 76 ? 5.629 -18.766 -12.391 1 98.5 76 LYS B CA 1
ATOM 1450 C C . LYS B 1 76 ? 7.09 -18.438 -12.68 1 98.5 76 LYS B C 1
ATOM 1452 O O . LYS B 1 76 ? 7.441 -17.266 -12.828 1 98.5 76 LYS B O 1
ATOM 1457 N N . GLU B 1 77 ? 7.949 -19.438 -12.773 1 97.62 77 GLU B N 1
ATOM 1458 C CA . GLU B 1 77 ? 9.344 -19.297 -13.172 1 97.62 77 GLU B CA 1
ATOM 1459 C C . GLU B 1 77 ? 10.016 -18.125 -12.453 1 97.62 77 GLU B C 1
ATOM 1461 O O . GLU B 1 77 ? 10.586 -17.25 -13.102 1 97.62 77 GLU B O 1
ATOM 1466 N N . VAL B 1 78 ? 10.031 -18.234 -11.18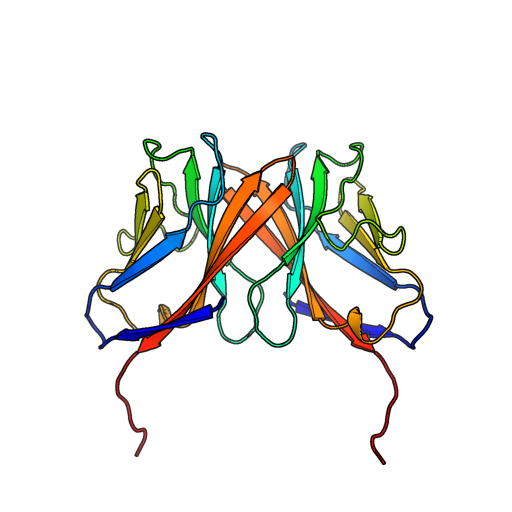8 1 97.81 78 VAL B N 1
ATOM 1467 C CA . VAL B 1 78 ? 10.523 -17.156 -10.336 1 97.81 78 VAL B CA 1
ATOM 1468 C C . VAL B 1 78 ? 11.969 -16.828 -10.719 1 97.81 78 VAL B C 1
ATOM 1470 O O . VAL B 1 78 ? 12.773 -17.719 -10.961 1 97.81 78 VAL B O 1
ATOM 1473 N N . ASN B 1 79 ? 12.281 -15.547 -10.828 1 96.5 79 ASN B N 1
ATOM 1474 C CA . ASN B 1 79 ? 13.641 -15.062 -11.047 1 96.5 79 ASN B CA 1
ATOM 1475 C C . ASN B 1 79 ? 13.945 -13.852 -10.172 1 96.5 79 ASN B C 1
ATOM 1477 O O . ASN B 1 79 ? 13.133 -13.461 -9.336 1 96.5 79 ASN B O 1
ATOM 1481 N N . LEU B 1 80 ? 15.078 -13.219 -10.367 1 95.19 80 LEU B N 1
ATOM 1482 C CA . LEU B 1 80 ? 15.57 -12.172 -9.477 1 95.19 80 LEU B CA 1
ATOM 1483 C C . LEU B 1 80 ? 14.656 -10.953 -9.508 1 95.19 80 LEU B C 1
ATOM 1485 O O . LEU B 1 80 ? 14.547 -10.227 -8.516 1 95.19 80 LEU B O 1
AT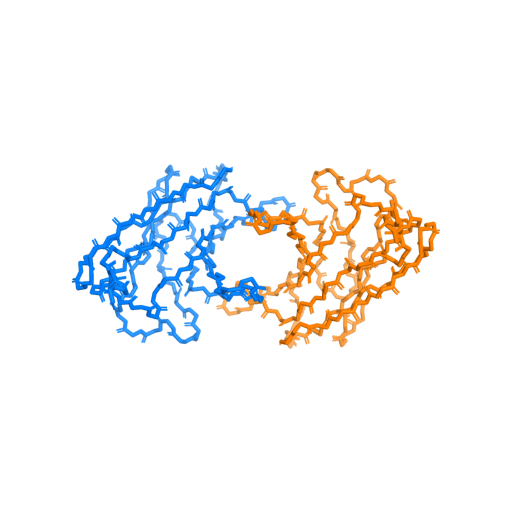OM 1489 N N . SER B 1 81 ? 13.984 -10.75 -10.641 1 94.94 81 SER B N 1
ATOM 1490 C CA . SER B 1 81 ? 13.117 -9.586 -10.758 1 94.94 81 SER B CA 1
ATOM 1491 C C . SER B 1 81 ? 11.859 -9.75 -9.898 1 94.94 81 SER B C 1
ATOM 1493 O O . SER B 1 81 ? 11.141 -8.781 -9.656 1 94.94 81 SER B O 1
ATOM 1495 N N . ASP B 1 82 ? 11.602 -10.992 -9.43 1 96.88 82 ASP B N 1
ATOM 1496 C CA . ASP B 1 82 ? 10.383 -11.266 -8.672 1 96.88 82 ASP B CA 1
ATOM 1497 C C . ASP B 1 82 ? 10.609 -11.078 -7.176 1 96.88 82 ASP B C 1
ATOM 1499 O O . ASP B 1 82 ? 9.656 -11.055 -6.395 1 96.88 82 ASP B O 1
ATOM 1503 N N . VAL B 1 83 ? 11.82 -10.945 -6.754 1 95.81 83 VAL B N 1
ATOM 1504 C CA . VAL B 1 83 ? 12.156 -10.812 -5.34 1 95.81 83 VAL B CA 1
ATOM 1505 C C . VAL B 1 83 ? 11.594 -9.5 -4.797 1 95.81 83 VAL B C 1
ATOM 1507 O O . VAL B 1 83 ? 11.641 -8.469 -5.473 1 95.81 83 VAL B O 1
ATOM 1510 N N . GLY B 1 84 ? 11.133 -9.57 -3.553 1 94.75 84 GLY B N 1
ATOM 1511 C CA . GLY B 1 84 ? 10.594 -8.391 -2.896 1 94.75 84 GLY B CA 1
ATOM 1512 C C . GLY B 1 84 ? 9.57 -8.727 -1.824 1 94.75 84 GLY B C 1
ATOM 1513 O O . GLY B 1 84 ? 9.344 -9.898 -1.518 1 94.75 84 GLY B O 1
ATOM 1514 N N . LEU B 1 85 ? 9.062 -7.684 -1.179 1 95.25 85 LEU B N 1
ATOM 1515 C CA . LEU B 1 85 ? 7.984 -7.797 -0.204 1 95.25 85 LEU B CA 1
ATOM 1516 C C . LEU B 1 85 ? 6.625 -7.676 -0.882 1 95.25 85 LEU B C 1
ATOM 1518 O O . LEU B 1 85 ? 6.34 -6.668 -1.538 1 95.25 85 LEU B O 1
ATOM 1522 N N . TYR B 1 86 ? 5.855 -8.719 -0.766 1 96.62 86 TYR B N 1
ATOM 1523 C CA . TYR B 1 86 ? 4.492 -8.711 -1.279 1 96.62 86 TYR B CA 1
ATOM 1524 C C . TYR B 1 86 ? 3.484 -8.562 -0.146 1 96.62 86 TYR B C 1
ATOM 1526 O O . TYR B 1 86 ? 3.652 -9.148 0.924 1 96.62 86 TYR B O 1
ATOM 1534 N N . PHE B 1 87 ? 2.42 -7.781 -0.401 1 96.81 87 PHE B N 1
ATOM 1535 C CA . PHE B 1 87 ? 1.349 -7.68 0.583 1 96.81 87 PHE B CA 1
ATOM 1536 C C . PHE B 1 87 ? 0.008 -7.438 -0.099 1 96.81 87 PHE B C 1
ATOM 1538 O O . PHE B 1 87 ? -0.039 -7.027 -1.261 1 96.81 87 PHE B O 1
ATOM 1545 N N . CYS B 1 88 ? -1.043 -7.758 0.634 1 97.06 88 CYS B N 1
ATOM 1546 C CA . CYS B 1 88 ? -2.383 -7.609 0.076 1 97.06 88 CYS B CA 1
ATOM 1547 C C . CYS B 1 88 ? -3.195 -6.598 0.871 1 97.06 88 CYS B C 1
ATOM 1549 O O . CYS B 1 88 ? -2.867 -6.293 2.02 1 97.06 88 CYS B O 1
ATOM 1551 N N . GLY B 1 89 ? -4.133 -6.008 0.257 1 96.38 89 GLY B N 1
ATOM 1552 C CA . GLY B 1 89 ? -5.062 -5.082 0.883 1 96.38 89 GLY B CA 1
ATOM 1553 C C . GLY B 1 89 ? -6.5 -5.297 0.448 1 96.38 89 GLY B C 1
ATOM 1554 O O . GLY B 1 89 ? -6.754 -5.793 -0.651 1 96.38 89 GLY B O 1
ATOM 1555 N N . PHE B 1 90 ? -7.402 -4.914 1.365 1 96.56 90 PHE B N 1
ATOM 1556 C CA . PHE B 1 90 ? -8.828 -5.074 1.125 1 96.56 90 PHE B CA 1
ATOM 1557 C C . PHE B 1 90 ? -9.57 -3.768 1.384 1 96.56 90 PHE B C 1
ATOM 1559 O O . PHE B 1 90 ? -9.297 -3.076 2.367 1 96.56 90 PHE B O 1
ATOM 1566 N N . TYR B 1 91 ? -10.445 -3.494 0.385 1 95.81 91 TYR B N 1
ATOM 1567 C CA . TYR B 1 91 ? -11.305 -2.338 0.608 1 95.81 91 TYR B CA 1
ATOM 1568 C C . TYR B 1 91 ? -12.406 -2.66 1.613 1 95.81 91 TYR B C 1
ATOM 1570 O O . TYR B 1 91 ? -13.281 -3.488 1.344 1 95.81 91 TYR B O 1
ATOM 1578 N N . THR B 1 92 ? -12.375 -2.049 2.812 1 92.88 92 THR B N 1
ATOM 1579 C CA . THR B 1 92 ? -13.367 -2.258 3.863 1 92.88 92 THR B CA 1
ATOM 1580 C C . THR B 1 92 ? -13.641 -0.958 4.617 1 92.88 92 THR B C 1
ATOM 1582 O O . THR B 1 92 ? -12.703 -0.233 4.969 1 92.88 92 THR B O 1
ATOM 1585 N N . ASN B 1 93 ? -14.922 -0.663 4.84 1 92 93 ASN B N 1
ATOM 1586 C CA . ASN B 1 93 ? -15.32 0.502 5.621 1 92 93 ASN B CA 1
ATOM 1587 C C . ASN B 1 93 ? -14.625 1.771 5.129 1 92 93 ASN B C 1
ATOM 1589 O O . ASN B 1 93 ? -14.023 2.498 5.918 1 92 93 ASN B O 1
ATOM 1593 N N . LYS B 1 94 ? -14.547 1.992 3.861 1 92.69 94 LYS B N 1
ATOM 1594 C CA . LYS B 1 94 ? -14.055 3.189 3.18 1 92.69 94 LYS B CA 1
ATOM 1595 C C . LYS B 1 94 ? -12.531 3.252 3.201 1 92.69 94 LYS B C 1
ATOM 1597 O O . LYS B 1 94 ? -11.945 4.289 2.889 1 92.69 94 LYS B O 1
ATOM 1602 N N . HIS B 1 95 ? -11.906 2.115 3.602 1 96.31 95 HIS B N 1
ATOM 1603 C CA . HIS B 1 95 ? -10.453 2.072 3.672 1 96.31 95 HIS B CA 1
ATOM 1604 C C . HIS B 1 95 ? -9.891 0.893 2.883 1 96.31 95 HIS B C 1
ATOM 1606 O O . HIS B 1 95 ? -10.586 -0.109 2.686 1 96.31 95 HIS B O 1
ATOM 1612 N N . THR B 1 96 ? -8.703 1.084 2.357 1 96.06 96 THR B N 1
ATOM 1613 C CA . THR B 1 96 ? -7.902 -0.07 1.964 1 96.06 96 THR B CA 1
ATOM 1614 C C . THR B 1 96 ? -7.02 -0.534 3.119 1 96.06 96 THR B C 1
ATOM 1616 O O . THR B 1 96 ? -6.039 0.128 3.461 1 96.06 96 THR B O 1
ATOM 1619 N N . VAL B 1 97 ? -7.363 -1.648 3.693 1 95.12 97 VAL B N 1
ATOM 1620 C CA . VAL B 1 97 ? -6.652 -2.156 4.863 1 95.12 97 VAL B CA 1
ATOM 1621 C C . VAL B 1 97 ? -5.676 -3.252 4.438 1 95.12 97 VAL B C 1
ATOM 1623 O O . VAL B 1 97 ? -6.051 -4.188 3.727 1 95.12 97 VAL B O 1
ATOM 1626 N N . ILE B 1 98 ? -4.461 -3.082 4.918 1 95.44 98 ILE B N 1
ATOM 1627 C CA . ILE B 1 98 ? -3.424 -4.055 4.586 1 95.44 98 ILE B CA 1
ATOM 1628 C C . ILE B 1 98 ? -3.496 -5.234 5.555 1 95.44 98 ILE B C 1
ATOM 1630 O O . ILE B 1 98 ? -3.605 -5.043 6.77 1 95.44 98 ILE B O 1
ATOM 1634 N N . SER B 1 99 ? -3.492 -6.492 5.082 1 93.56 99 SER B N 1
ATOM 1635 C CA . SER B 1 99 ? -3.664 -7.695 5.887 1 93.56 99 SER B CA 1
ATOM 1636 C C . SER B 1 99 ? -2.324 -8.359 6.188 1 93.56 99 SER B C 1
ATOM 1638 O O . SER B 1 99 ? -1.663 -8.016 7.172 1 93.56 99 SER B O 1
ATOM 1640 N N . ASP B 1 100 ? -1.76 -9.219 5.289 1 94 100 ASP B N 1
ATOM 1641 C CA . ASP B 1 100 ? -0.518 -9.961 5.473 1 94 100 ASP B CA 1
ATOM 1642 C C . ASP B 1 100 ? 0.549 -9.508 4.48 1 94 100 ASP B C 1
ATOM 1644 O O . ASP B 1 100 ? 0.234 -8.891 3.463 1 94 100 ASP B O 1
ATOM 1648 N N . ALA B 1 101 ? 1.784 -9.75 4.895 1 95.25 101 ALA B N 1
ATOM 1649 C CA . ALA B 1 101 ? 2.908 -9.516 3.992 1 95.25 101 ALA B CA 1
ATOM 1650 C C . ALA B 1 101 ? 3.828 -10.727 3.932 1 95.25 101 ALA B C 1
ATOM 1652 O O . ALA B 1 101 ? 3.945 -11.477 4.906 1 95.25 101 ALA B O 1
ATOM 1653 N N . VAL B 1 102 ? 4.391 -10.953 2.779 1 96.19 102 VAL B N 1
ATOM 1654 C CA . VAL B 1 102 ? 5.297 -12.07 2.561 1 96.19 102 VAL B CA 1
ATOM 1655 C C . VAL B 1 102 ? 6.539 -11.594 1.806 1 96.19 102 VAL B C 1
ATOM 1657 O O . VAL B 1 102 ? 6.426 -10.961 0.751 1 96.19 102 VAL B O 1
ATOM 1660 N N . GLU B 1 103 ? 7.672 -11.867 2.354 1 95.12 103 GLU B N 1
ATOM 1661 C CA . GLU B 1 103 ? 8.93 -11.586 1.668 1 95.12 103 GLU B CA 1
ATOM 1662 C C . GLU B 1 103 ? 9.359 -12.758 0.798 1 95.12 103 GLU B C 1
ATOM 1664 O O . GLU B 1 103 ? 9.594 -13.859 1.305 1 95.12 103 GLU B O 1
ATOM 1669 N N . LEU B 1 104 ? 9.422 -12.547 -0.498 1 96.81 104 LEU B N 1
ATOM 1670 C CA . LEU B 1 104 ? 9.883 -13.57 -1.432 1 96.81 104 LEU B CA 1
ATOM 1671 C C . LEU B 1 104 ? 11.391 -13.445 -1.672 1 96.81 104 LEU B C 1
ATOM 1673 O O . LEU B 1 104 ? 11.867 -12.391 -2.09 1 96.81 104 LEU B O 1
ATOM 1677 N N . ARG B 1 105 ? 12.07 -14.508 -1.407 1 96.44 105 ARG B N 1
ATOM 1678 C CA . ARG B 1 105 ? 13.516 -14.562 -1.613 1 96.44 105 ARG B CA 1
ATOM 1679 C C . ARG B 1 105 ? 13.898 -15.727 -2.523 1 96.44 105 ARG B C 1
ATOM 1681 O O . ARG B 1 105 ? 13.164 -16.703 -2.619 1 96.44 105 ARG B O 1
ATOM 1688 N N . ILE B 1 106 ? 14.938 -15.594 -3.23 1 94.44 106 ILE B N 1
ATOM 1689 C CA . ILE B 1 106 ? 15.492 -16.672 -4.035 1 94.44 106 ILE B CA 1
ATOM 1690 C C . ILE B 1 106 ? 16.703 -17.266 -3.336 1 94.44 106 ILE B C 1
ATOM 1692 O O . ILE B 1 106 ? 17.562 -16.531 -2.846 1 94.44 106 ILE B O 1
ATOM 1696 N N . GLN B 1 107 ? 16.594 -18.672 -3.312 1 84.88 107 GLN B N 1
ATOM 1697 C CA . GLN B 1 107 ? 17.703 -19.406 -2.732 1 84.88 107 GLN B CA 1
ATOM 1698 C C . GLN B 1 107 ? 18.938 -19.359 -3.645 1 84.88 107 GLN B C 1
ATOM 1700 O O . GLN B 1 107 ? 18.812 -19.484 -4.863 1 84.88 107 GLN B O 1
ATOM 1705 N N . GLY B 1 108 ? 20.172 -19.344 -3.244 1 66.12 108 GLY B N 1
ATOM 1706 C CA . GLY B 1 108 ? 21.344 -19.562 -4.09 1 66.12 108 GLY B CA 1
ATOM 1707 C C . GLY B 1 108 ? 22.5 -18.641 -3.76 1 66.12 108 GLY B C 1
ATOM 1708 O O . GLY B 1 108 ? 22.516 -18.016 -2.697 1 66.12 108 GLY B O 1
ATOM 1709 N N . LYS B 1 109 ? 22.906 -17.516 -4.953 1 51.62 109 LYS B N 1
ATOM 1710 C CA . LYS B 1 109 ? 24.344 -17.375 -5.184 1 51.62 109 LYS B CA 1
ATOM 1711 C C . LYS B 1 109 ? 25.047 -16.859 -3.932 1 51.62 109 LYS B C 1
ATOM 1713 O O . LYS B 1 109 ? 24.719 -15.781 -3.422 1 51.62 109 LYS B O 1
ATOM 1718 N N . LEU B 1 110 ? 25.422 -17.844 -3.129 1 39.97 110 LEU B N 1
ATOM 1719 C CA . LEU B 1 110 ? 26.641 -17.547 -2.379 1 39.97 110 LEU B CA 1
ATOM 1720 C C . LEU B 1 110 ? 27.562 -16.656 -3.193 1 39.97 110 LEU B C 1
ATOM 1722 O O . LEU B 1 110 ? 28.016 -17.047 -4.277 1 39.97 110 LEU B O 1
ATOM 1726 N N . VAL B 1 111 ? 27.375 -15.523 -3.51 1 34.66 111 VAL B N 1
ATOM 1727 C CA . VAL B 1 111 ? 28.609 -14.867 -3.926 1 34.66 111 VAL B CA 1
ATOM 1728 C C . VAL B 1 111 ? 29.766 -15.281 -3.01 1 34.66 111 VAL B C 1
ATOM 1730 O O . VAL B 1 111 ? 29.781 -14.938 -1.825 1 34.66 111 VAL B O 1
ATOM 1733 N N . GLY B 1 112 ? 30.266 -16.547 -3.049 1 23.25 112 GLY B N 1
ATOM 1734 C CA . GLY B 1 112 ? 31.703 -16.609 -2.947 1 23.25 112 GLY B CA 1
ATOM 1735 C C . GLY B 1 112 ? 32.406 -15.672 -3.906 1 23.25 112 GLY B C 1
ATOM 1736 O O . GLY B 1 112 ? 31.844 -15.258 -4.914 1 23.25 112 GLY B O 1
#

Sequence (224 aa):
MITTVEVQPGEEVTLQCTNTSNHQTQADWFKVVNQTKPTCVSSMFGSRGSASFCDGFQNGKFIMSSNITFVFLQIKEVNLSDVGLYFCGFYTNKHTVISDAVELRIQGKLVGMITTVEVQPGEEVTLQCTNTSNHQTQADWFKVVNQTKPTCVSSMFGSRGSASFCDGFQNGKFIMSSNITFVFLQIKEVNLSDVGLYFCGFYTNKHTVISDAVELRIQGKLVG

Solvent-accessible surface area (backbone atoms only — not comparable to full-atom values): 12163 Å² total; per-residue (Å²): 104,76,47,77,46,74,40,51,72,58,37,70,47,72,47,77,26,62,49,85,63,94,59,79,33,48,35,36,38,32,38,27,49,95,88,48,70,57,39,45,39,33,20,27,51,34,52,84,41,69,61,46,56,30,87,92,41,75,74,76,44,55,47,62,50,43,50,83,60,35,40,36,43,33,35,50,55,33,48,81,88,66,43,30,40,33,35,32,33,34,53,52,97,81,32,62,42,51,59,34,28,37,34,40,41,71,54,70,84,68,78,118,104,75,48,79,47,74,40,51,73,58,38,69,48,74,47,76,26,61,48,85,63,94,58,81,34,50,34,36,37,33,39,26,50,95,87,46,70,57,37,45,39,34,20,28,49,33,51,83,42,70,61,46,56,30,88,93,41,76,74,77,44,55,48,62,51,43,50,82,60,35,39,38,41,32,36,49,54,33,48,82,86,66,44,30,40,32,35,33,32,35,53,51,95,82,33,60,42,50,59,33,26,36,35,40,41,71,55,72,86,69,79,118

pLDDT: mean 92.21, std 12.06, range [23.25, 98.75]